Protein AF-A0AAP2AAP0-F1 (afdb_monomer)

Foldseek 3Di:
DDPPPCVVVVVVDPPVNVVVVVLQLLLLLLVVLLCLQLVHDSVPAADDPVSSVVVVVVVVVVCVVVVVVLVVVVPPDDVPPVVLVVQLVVQLLVLQQQLCVVVDPRDSCPCCPPVLSVLSSVLSNLVSVLSVLVVVVVPDDPVPDDPVSVVVSVVSSSVNSSSNSNSVSSHPDFWWAFPVGWIFSDDHVQWTWTWHDDPLDIDIDIDGPPPPTDTDGDDPVSVVVVCCSRNVVSD

Mean predicted aligned error: 10.79 Å

Radius of gyration: 20.56 Å; Cα contact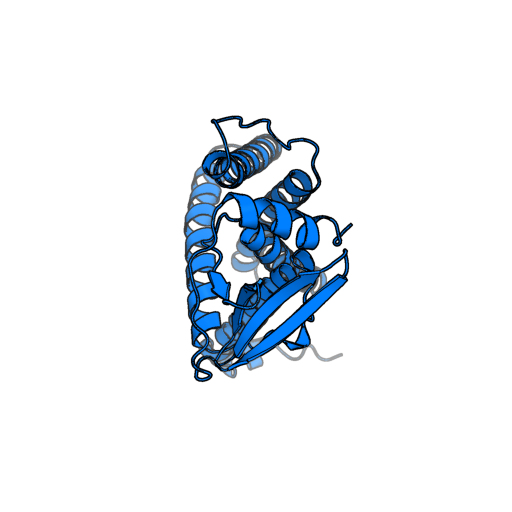s (8 Å, |Δi|>4): 227; chains: 1; bounding box: 57×44×56 Å

Sequence (235 aa):
MQMLSLDKIKNKIPLASALAVFLYLFTYFFHFGYAYYLGFPTEFIQVDLNLMLTTSGYVLLVCLFLGRFIDTLMITNPKKYIQIGIMILMFTLILNVYLFSIKAAFDPLRGVFDNTWFIIFSFSSLLVYSTLKLKTFITRDIANTGIADVVFLAFTITVTAGLSGAVFSMTPMKTFITTDGYILLGSYGDGLVLGKCEKNLSTFKRVSKNNGETLVVADPLIIKEINRCFSDKTL

pLDDT: mean 74.29, std 11.96, range [33.84, 91.56]

Nearest PDB structures (foldseek):
  2q13-assembly1_A-2  TM=2.733E-01  e=4.265E+00  Homo sapiens
  8irj-assembly1_A  TM=2.259E-01  e=6.221E+00  Homo sapiens

Secondary structure (DSSP, 8-state):
-----HHHHHTTS-HHHHHHHHHH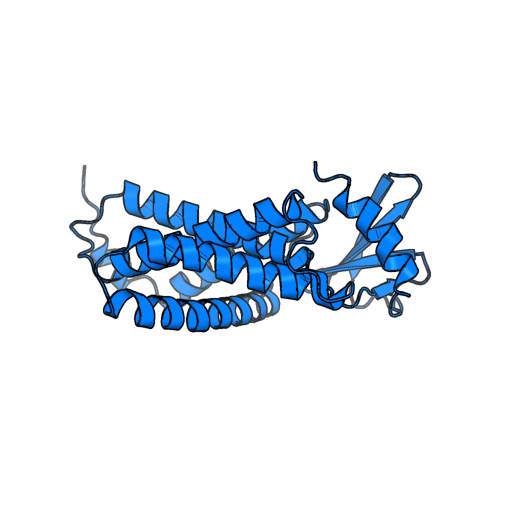HHHHHHHHHHHHHHT--GGG----HHHHHHHHHHHHHHHHHHHHHHHHHHTT-S-HHHHHHHHHHHHHHHHHHHHHHTTSSS-TTTTTTSHHHHHHHHHHHHHHHHHHHHHHHHHS-GGG--HHHHHHHHHHHHHHHHHHHHHHHTS----EE-TTS-EEEEEETTEEEEEEEETTEEEEEEEETTS----EEPPHHHHHHHHHHHHTT--

Organism: Lelliottia amnigena (NCBI:txid61646)

Structure (mmCIF, N/CA/C/O backbone):
data_AF-A0AAP2AAP0-F1
#
_entry.id   AF-A0AAP2AAP0-F1
#
loop_
_atom_site.group_PDB
_atom_site.id
_atom_site.type_symbol
_atom_site.label_atom_id
_atom_site.label_alt_id
_atom_site.label_comp_id
_atom_site.label_asym_id
_atom_site.label_entity_id
_atom_site.label_seq_id
_atom_site.pdbx_PDB_ins_code
_atom_site.Cartn_x
_atom_site.Cartn_y
_atom_site.Cartn_z
_atom_site.occupancy
_atom_site.B_iso_or_equiv
_atom_site.auth_seq_id
_atom_site.auth_comp_id
_atom_site.auth_asym_id
_atom_site.auth_atom_id
_atom_site.pdbx_PDB_model_num
ATOM 1 N N . MET A 1 1 ? -37.412 -10.581 11.817 1.00 43.06 1 MET A N 1
ATOM 2 C CA . MET A 1 1 ? -36.162 -10.661 11.032 1.00 43.06 1 MET A CA 1
ATOM 3 C C . MET A 1 1 ? -35.102 -11.239 11.954 1.00 43.06 1 MET A C 1
ATOM 5 O O . MET A 1 1 ? -34.697 -10.569 12.893 1.00 43.06 1 MET A O 1
ATOM 9 N N . GLN A 1 2 ? -34.821 -12.536 11.826 1.00 34.91 2 GLN A N 1
ATOM 10 C CA . GLN A 1 2 ? -33.974 -13.266 12.769 1.00 34.91 2 GLN A CA 1
ATOM 11 C C . GLN A 1 2 ? -32.543 -12.722 12.709 1.00 34.91 2 GLN A C 1
ATOM 13 O O . GLN A 1 2 ? -31.888 -12.822 11.674 1.00 34.91 2 GLN A O 1
ATOM 18 N N . MET A 1 3 ? -32.065 -12.167 13.828 1.00 38.59 3 MET A N 1
ATOM 19 C CA . MET A 1 3 ? -30.637 -12.046 14.112 1.00 38.59 3 MET A CA 1
ATOM 20 C C . MET A 1 3 ? -30.061 -13.463 14.116 1.00 38.59 3 MET A C 1
ATOM 22 O O . MET A 1 3 ? -30.102 -14.172 15.120 1.00 38.59 3 MET A O 1
ATOM 26 N N . LEU A 1 4 ? -29.592 -13.912 12.953 1.00 43.16 4 LEU A N 1
ATOM 27 C CA . LEU A 1 4 ? -28.740 -15.082 12.825 1.00 43.16 4 LEU A CA 1
ATOM 28 C C . LEU A 1 4 ? -27.500 -14.800 13.677 1.00 43.16 4 LEU A C 1
ATOM 30 O O . LEU A 1 4 ? -26.661 -13.976 13.325 1.00 43.16 4 LEU A O 1
ATOM 34 N N . SER A 1 5 ? -27.460 -15.428 14.850 1.00 44.44 5 SER A N 1
ATOM 35 C CA . SER A 1 5 ? -26.439 -15.249 15.877 1.00 44.44 5 SER A CA 1
ATOM 36 C C . SER A 1 5 ? -25.039 -15.397 15.274 1.00 44.44 5 SER A C 1
ATOM 38 O O . SER A 1 5 ? -24.627 -16.519 14.950 1.00 44.44 5 SER A O 1
ATOM 40 N N . LEU A 1 6 ? -24.301 -14.288 15.158 1.00 52.97 6 LEU A N 1
ATOM 41 C CA . LEU A 1 6 ? -22.879 -14.266 14.785 1.00 52.97 6 LEU A CA 1
ATOM 42 C C . LEU A 1 6 ? -22.044 -15.246 15.637 1.00 52.97 6 LEU A C 1
ATOM 44 O O . LEU A 1 6 ? -21.039 -15.778 15.167 1.00 52.97 6 LEU A O 1
ATOM 48 N N . ASP A 1 7 ? -22.504 -15.563 16.849 1.00 53.72 7 ASP A N 1
ATOM 49 C CA . ASP A 1 7 ? -21.880 -16.528 17.760 1.00 53.72 7 ASP A CA 1
ATOM 50 C C . ASP A 1 7 ? -21.780 -17.950 17.187 1.00 53.72 7 ASP A C 1
ATOM 52 O O . ASP A 1 7 ? -20.802 -18.654 17.436 1.00 53.72 7 ASP A O 1
ATOM 56 N N . LYS A 1 8 ? -22.732 -18.375 16.341 1.00 46.44 8 LYS A N 1
ATOM 57 C CA . LYS A 1 8 ? -22.656 -19.683 15.659 1.00 46.44 8 LYS A CA 1
ATOM 58 C C . LYS A 1 8 ? -21.632 -19.706 14.523 1.00 46.44 8 LYS A C 1
ATOM 60 O O . LYS A 1 8 ? -21.167 -20.784 14.161 1.00 46.44 8 LYS A O 1
ATOM 65 N N . ILE A 1 9 ? -21.287 -18.546 13.962 1.00 53.84 9 ILE A N 1
ATOM 66 C CA . ILE A 1 9 ? -20.284 -18.411 12.896 1.00 53.84 9 ILE A CA 1
ATOM 67 C C . ILE A 1 9 ? -18.875 -18.411 13.505 1.00 53.84 9 ILE A C 1
ATOM 69 O O . ILE A 1 9 ? -17.980 -19.071 12.977 1.00 53.84 9 ILE A O 1
ATOM 73 N N . LYS A 1 10 ? -18.703 -17.763 14.666 1.00 50.91 10 LYS A N 1
ATOM 74 C CA . LYS A 1 10 ? -17.427 -17.661 15.392 1.00 50.91 10 LYS A CA 1
ATOM 75 C C . LYS A 1 10 ? -16.814 -19.023 15.758 1.00 50.91 10 LYS A C 1
ATOM 77 O O . LYS A 1 10 ? -15.598 -19.156 15.749 1.00 50.91 10 LYS A O 1
ATOM 82 N N . ASN A 1 11 ? -17.648 -20.038 16.006 1.00 56.75 11 ASN A N 1
ATOM 83 C CA . ASN A 1 11 ? -17.207 -21.405 16.323 1.00 56.75 11 ASN A CA 1
ATOM 84 C C . ASN A 1 11 ? -17.053 -22.332 15.100 1.00 56.75 11 ASN A C 1
ATOM 86 O O . ASN A 1 11 ? -16.601 -23.462 15.261 1.00 56.75 11 ASN A O 1
ATOM 90 N N . LYS A 1 12 ? -17.450 -21.902 13.893 1.00 59.78 12 LYS A N 1
ATOM 91 C CA . LYS A 1 12 ? -17.442 -22.752 12.684 1.00 59.78 12 LYS A CA 1
ATOM 92 C C . LYS A 1 12 ? -16.386 -22.372 11.654 1.00 59.78 12 LYS A C 1
ATOM 94 O O . LYS A 1 12 ? -16.002 -23.225 10.860 1.00 59.78 12 LYS A O 1
ATOM 99 N N . ILE A 1 13 ? -15.930 -21.122 11.644 1.00 68.62 13 ILE A N 1
ATOM 100 C CA . ILE A 1 13 ? -14.891 -20.678 10.715 1.00 68.62 13 ILE A CA 1
ATOM 101 C C . ILE A 1 13 ? -13.546 -20.731 11.442 1.00 68.62 13 ILE A C 1
ATOM 103 O O . ILE A 1 13 ? -13.384 -20.041 12.450 1.00 68.62 13 ILE A O 1
ATOM 107 N N . PRO A 1 14 ? -12.570 -21.517 10.951 1.00 81.25 14 PRO A N 1
ATOM 108 C CA . PRO A 1 14 ? -11.223 -21.490 11.497 1.00 81.25 14 PRO A CA 1
ATOM 109 C C . PRO A 1 14 ? -10.681 -20.062 11.430 1.00 81.25 14 PRO A C 1
ATOM 111 O O . PRO A 1 14 ? -10.734 -19.428 10.374 1.00 81.25 14 PRO A O 1
ATOM 114 N N . LEU A 1 15 ? -10.116 -19.563 12.532 1.00 74.19 15 LEU A N 1
ATOM 115 C CA . LEU A 1 15 ? -9.481 -18.238 12.579 1.00 74.19 15 LEU A CA 1
ATOM 116 C C . LEU A 1 15 ? -8.469 -18.058 11.435 1.00 74.19 15 LEU A C 1
ATOM 118 O O . LEU A 1 15 ? -8.390 -16.992 10.831 1.00 74.19 15 LEU A O 1
ATOM 122 N N . ALA A 1 16 ? -7.757 -19.135 11.095 1.00 79.44 16 ALA A N 1
ATOM 123 C CA . ALA A 1 16 ? -6.826 -19.183 9.976 1.00 79.44 16 ALA A CA 1
ATOM 124 C C . ALA A 1 16 ? -7.491 -18.869 8.623 1.00 79.44 16 ALA A C 1
ATOM 126 O O . ALA A 1 16 ? -6.923 -18.131 7.826 1.00 79.44 16 ALA A O 1
ATOM 127 N N . SER A 1 17 ? -8.702 -19.372 8.369 1.00 83.75 17 SER A N 1
ATOM 128 C CA . SER A 1 17 ? -9.436 -19.113 7.125 1.00 83.75 17 SER A CA 1
ATOM 129 C C . SER A 1 17 ? -9.907 -17.663 7.041 1.00 83.75 17 SER A C 1
ATOM 131 O O . SER A 1 17 ? -9.768 -17.034 5.996 1.00 83.75 17 SER A O 1
ATOM 133 N N . ALA A 1 18 ? -10.413 -17.106 8.146 1.00 79.06 18 ALA A N 1
ATOM 134 C CA . ALA A 1 18 ? -10.810 -15.700 8.200 1.00 79.06 18 ALA A CA 1
ATOM 135 C C . ALA A 1 18 ? -9.609 -14.764 7.977 1.00 79.06 18 ALA A C 1
ATOM 137 O O . ALA A 1 18 ? -9.699 -13.805 7.210 1.00 79.06 18 ALA A O 1
ATOM 138 N N . LEU A 1 19 ? -8.465 -15.083 8.593 1.00 82.75 19 LEU A N 1
ATOM 139 C CA . LEU A 1 19 ? -7.219 -14.348 8.399 1.00 82.75 19 LEU A CA 1
ATOM 140 C C . LEU A 1 19 ? -6.715 -14.457 6.954 1.00 82.75 19 LEU A C 1
ATOM 142 O O . LEU A 1 19 ? -6.316 -13.452 6.378 1.00 82.75 19 LEU A O 1
ATOM 146 N N . ALA A 1 20 ? -6.770 -15.644 6.348 1.00 85.81 20 ALA A N 1
ATOM 147 C CA . ALA A 1 20 ? -6.346 -15.845 4.965 1.00 85.81 20 ALA A CA 1
ATOM 148 C C . ALA A 1 20 ? -7.181 -15.014 3.978 1.00 85.81 20 ALA A C 1
ATOM 150 O O . ALA A 1 20 ? -6.616 -14.365 3.103 1.00 85.81 20 ALA A O 1
ATOM 151 N N . VAL A 1 21 ? -8.508 -14.970 4.149 1.00 87.50 21 VAL A N 1
ATOM 152 C CA . VAL A 1 21 ? -9.390 -14.128 3.321 1.00 87.50 21 VAL A CA 1
ATOM 153 C C . VAL A 1 21 ? -9.058 -12.647 3.499 1.00 87.50 21 VAL A C 1
ATOM 155 O O . VAL A 1 21 ? -8.975 -11.911 2.518 1.00 87.50 21 VAL A O 1
ATOM 158 N N . PHE A 1 22 ? -8.830 -12.209 4.739 1.00 85.44 22 PHE A N 1
ATOM 159 C CA . PHE A 1 22 ? -8.438 -10.832 5.024 1.00 85.44 22 PHE A CA 1
ATOM 160 C C . PHE A 1 22 ? -7.110 -10.461 4.350 1.00 85.44 22 PHE A C 1
ATOM 162 O O . PHE A 1 22 ? -7.032 -9.433 3.679 1.00 85.44 22 PHE A O 1
ATOM 169 N N . LEU A 1 23 ? -6.088 -11.309 4.488 1.00 87.62 23 LEU A N 1
ATOM 170 C CA . LEU A 1 23 ? -4.782 -11.099 3.866 1.00 87.62 23 LEU A CA 1
ATOM 171 C C . LEU A 1 23 ? -4.885 -11.086 2.343 1.00 87.62 23 LEU A C 1
ATOM 173 O O . LEU A 1 23 ? -4.334 -10.190 1.715 1.00 87.62 23 LEU A O 1
ATOM 177 N N . TYR A 1 24 ? -5.645 -12.010 1.757 1.00 90.12 24 TYR A N 1
ATOM 178 C CA . TYR A 1 24 ? -5.872 -12.052 0.317 1.00 90.12 24 TYR A CA 1
ATOM 179 C C . TYR A 1 24 ? -6.488 -10.747 -0.202 1.00 90.12 24 TYR A C 1
ATOM 181 O O . TYR A 1 24 ? -5.963 -10.145 -1.138 1.00 90.12 24 TYR A O 1
ATOM 189 N N . LEU A 1 25 ? -7.573 -10.280 0.429 1.00 89.50 25 LEU A N 1
ATOM 190 C CA . LEU A 1 25 ? -8.228 -9.028 0.045 1.00 89.50 25 LEU A CA 1
ATOM 191 C C . LEU A 1 25 ? -7.281 -7.840 0.204 1.00 89.50 25 LEU A C 1
ATOM 193 O O . LEU A 1 25 ? -7.194 -7.002 -0.691 1.00 89.50 25 LEU A O 1
ATOM 197 N N . PHE A 1 26 ? -6.540 -7.782 1.310 1.00 88.00 26 PHE A N 1
ATOM 198 C CA . PHE A 1 26 ? -5.573 -6.719 1.547 1.00 88.00 26 PHE A CA 1
ATOM 199 C C . PHE A 1 26 ? -4.490 -6.689 0.459 1.00 88.00 26 PHE A C 1
ATOM 201 O O . PHE A 1 26 ? -4.249 -5.639 -0.135 1.00 88.00 26 PHE A O 1
ATOM 208 N N . THR A 1 27 ? -3.870 -7.833 0.157 1.00 90.50 27 THR A N 1
ATOM 209 C CA . THR A 1 27 ? -2.849 -7.965 -0.892 1.00 90.50 27 THR A CA 1
ATOM 210 C C . THR A 1 27 ? -3.405 -7.591 -2.263 1.00 90.50 27 THR A C 1
ATOM 212 O O . THR A 1 27 ? -2.739 -6.896 -3.030 1.00 90.50 27 THR A O 1
ATOM 215 N N . TYR A 1 28 ? -4.639 -7.995 -2.570 1.00 91.25 28 TYR A N 1
ATOM 216 C CA . TYR A 1 28 ? -5.297 -7.616 -3.815 1.00 91.25 28 TYR A CA 1
ATOM 217 C C . TYR A 1 28 ? -5.477 -6.098 -3.921 1.00 91.25 28 TYR A C 1
ATOM 219 O O . TYR A 1 28 ? -5.038 -5.508 -4.905 1.00 91.25 28 TYR A O 1
ATOM 227 N N . PHE A 1 29 ? -6.050 -5.441 -2.905 1.00 91.56 29 PHE A N 1
ATOM 228 C CA . PHE A 1 29 ? -6.240 -3.986 -2.923 1.00 91.56 29 PHE A CA 1
ATOM 229 C C . PHE A 1 29 ? -4.915 -3.219 -2.932 1.00 91.56 29 PHE A C 1
ATOM 231 O O . PHE A 1 29 ? -4.808 -2.204 -3.616 1.00 91.56 29 PHE A O 1
ATOM 238 N N . PHE A 1 30 ? -3.887 -3.726 -2.249 1.00 90.31 30 PHE A N 1
ATOM 239 C CA . PHE A 1 30 ? -2.528 -3.197 -2.333 1.00 90.31 30 PHE A CA 1
ATOM 240 C C . PHE A 1 30 ? -2.023 -3.188 -3.780 1.00 90.31 30 PHE A C 1
ATOM 242 O O . PHE A 1 30 ? -1.640 -2.145 -4.307 1.00 90.31 30 PHE A O 1
ATOM 249 N N . HIS A 1 31 ? -2.074 -4.330 -4.466 1.00 89.06 31 HIS A N 1
ATOM 250 C CA . HIS A 1 31 ? -1.618 -4.400 -5.852 1.00 89.06 31 HIS A CA 1
ATOM 251 C C . HIS A 1 31 ? -2.546 -3.690 -6.831 1.00 89.06 31 HIS A C 1
ATOM 253 O O . HIS A 1 31 ? -2.071 -3.206 -7.853 1.00 89.06 31 HIS A O 1
ATOM 259 N N . PHE A 1 32 ? -3.831 -3.564 -6.509 1.00 89.94 32 PHE A N 1
ATOM 260 C CA . PHE A 1 32 ? -4.767 -2.742 -7.263 1.00 89.94 32 PHE A CA 1
ATOM 261 C C . PHE A 1 32 ? -4.344 -1.271 -7.235 1.00 89.94 32 PHE A C 1
ATOM 263 O O . PHE A 1 32 ? -4.256 -0.645 -8.285 1.00 89.94 32 PHE A O 1
ATOM 270 N N . GLY A 1 33 ? -4.012 -0.728 -6.060 1.00 85.81 33 GLY A N 1
ATOM 271 C CA . GLY A 1 33 ? -3.507 0.641 -5.944 1.00 85.81 33 GLY A CA 1
ATOM 272 C C . GLY A 1 33 ? -2.154 0.845 -6.630 1.00 85.81 33 GLY A C 1
ATOM 273 O O . GLY A 1 33 ? -1.938 1.863 -7.281 1.00 85.81 33 GLY A O 1
ATOM 274 N N . TYR A 1 34 ? -1.275 -0.157 -6.552 1.00 85.69 34 TYR A N 1
ATOM 275 C CA . TYR A 1 34 ? 0.005 -0.173 -7.265 1.00 85.69 34 TYR A CA 1
ATOM 276 C C . TYR A 1 34 ? -0.180 -0.148 -8.794 1.00 85.69 34 TYR A C 1
ATOM 278 O O . TYR A 1 34 ? 0.455 0.641 -9.492 1.00 85.69 34 TYR A O 1
ATOM 286 N N . ALA A 1 35 ? -1.088 -0.980 -9.313 1.00 86.38 35 ALA A N 1
ATOM 287 C CA . ALA A 1 35 ? -1.422 -1.043 -10.732 1.00 86.38 35 ALA A CA 1
ATOM 288 C C . ALA A 1 35 ? -2.100 0.231 -11.224 1.00 86.38 35 ALA A C 1
ATOM 290 O O . ALA A 1 35 ? -1.733 0.742 -12.278 1.00 86.38 35 ALA A O 1
ATOM 291 N N . TYR A 1 36 ? -3.033 0.768 -10.433 1.00 86.25 36 TYR A N 1
ATOM 292 C CA . TYR A 1 36 ? -3.704 2.026 -10.727 1.00 86.25 36 TYR A CA 1
ATOM 293 C C . TYR A 1 36 ? -2.694 3.160 -10.871 1.00 86.25 36 TYR A C 1
ATOM 295 O O . TYR A 1 36 ? -2.749 3.879 -11.856 1.00 86.25 36 TYR A O 1
ATOM 303 N N . TYR A 1 37 ? -1.733 3.275 -9.948 1.00 81.06 37 TYR A N 1
ATOM 304 C CA . TYR A 1 37 ? -0.717 4.327 -9.992 1.00 81.06 37 TYR A CA 1
ATOM 305 C C . TYR A 1 37 ? 0.229 4.205 -11.198 1.00 81.06 37 TYR A C 1
ATOM 307 O O . TYR A 1 37 ? 0.600 5.214 -11.794 1.00 81.06 37 TYR A O 1
ATOM 315 N N . LEU A 1 38 ? 0.601 2.977 -11.577 1.00 77.69 38 LEU A N 1
ATOM 316 C CA . LEU A 1 38 ? 1.486 2.703 -12.719 1.00 77.69 38 LEU A CA 1
ATOM 317 C C . LEU A 1 38 ? 0.749 2.569 -14.065 1.00 77.69 38 LEU A C 1
ATOM 319 O O . LEU A 1 38 ? 1.391 2.429 -15.107 1.00 77.69 38 LEU A O 1
ATOM 323 N N . GLY A 1 39 ? -0.584 2.595 -14.054 1.00 77.06 39 GLY A N 1
ATOM 324 C CA . GLY A 1 39 ? -1.436 2.575 -15.241 1.00 77.06 39 GLY A CA 1
ATOM 325 C C . GLY A 1 39 ? -1.502 1.241 -15.993 1.00 77.06 39 GLY A C 1
ATOM 326 O O . GLY A 1 39 ? -1.928 1.237 -17.148 1.00 77.06 39 GLY A O 1
ATOM 327 N N . PHE A 1 40 ? -1.079 0.119 -15.394 1.00 80.19 40 PHE A N 1
ATOM 328 C CA . PHE A 1 40 ? -1.165 -1.191 -16.052 1.00 80.19 40 PHE A CA 1
ATOM 329 C C . PHE A 1 40 ? -2.485 -1.923 -15.730 1.00 80.19 40 PHE A C 1
ATOM 331 O O . PHE A 1 40 ? -3.053 -1.723 -14.655 1.00 80.19 40 PHE A O 1
ATOM 338 N N . PRO A 1 41 ? -2.985 -2.790 -16.637 1.00 83.56 41 PRO A N 1
ATOM 339 C CA . PRO A 1 41 ? -4.240 -3.516 -16.445 1.00 83.56 41 PRO A CA 1
ATOM 340 C C . PRO A 1 41 ? -4.255 -4.371 -15.174 1.00 83.56 41 PRO A C 1
ATOM 342 O O . PRO A 1 41 ? -3.341 -5.159 -14.921 1.00 83.56 41 PRO A O 1
ATOM 345 N N . THR A 1 42 ? -5.341 -4.280 -14.407 1.00 85.38 42 THR A N 1
ATOM 346 C CA . THR A 1 42 ? -5.531 -5.043 -13.161 1.00 85.38 42 THR A CA 1
ATOM 347 C C . THR A 1 42 ? -5.645 -6.550 -13.394 1.00 85.38 42 THR A C 1
ATOM 349 O O . THR A 1 42 ? -5.362 -7.329 -12.490 1.00 85.38 42 THR A O 1
ATOM 352 N N . GLU A 1 43 ? -5.968 -6.972 -14.619 1.00 85.81 43 GLU A N 1
ATOM 353 C CA . GLU A 1 43 ? -6.001 -8.376 -15.056 1.00 85.81 43 GLU A CA 1
ATOM 354 C C . GLU A 1 43 ? -4.643 -9.084 -14.916 1.00 85.81 43 GLU A C 1
ATOM 356 O O . GLU A 1 43 ? -4.575 -10.311 -14.841 1.00 85.81 43 GLU A O 1
ATOM 361 N N . PHE A 1 44 ? -3.544 -8.328 -14.853 1.00 82.94 44 PHE A N 1
ATOM 362 C CA . PHE A 1 44 ? -2.211 -8.889 -14.644 1.00 82.94 44 PHE A CA 1
ATOM 363 C C . PHE A 1 44 ? -1.889 -9.192 -13.177 1.00 82.94 44 PHE A C 1
ATOM 365 O O . PHE A 1 44 ? -0.884 -9.855 -12.906 1.00 82.94 44 PHE A O 1
ATOM 372 N N . ILE A 1 45 ? -2.725 -8.746 -12.235 1.00 84.31 45 ILE A N 1
ATOM 373 C CA . ILE A 1 45 ? -2.535 -9.003 -10.809 1.00 84.31 45 ILE A CA 1
ATOM 374 C C . ILE A 1 45 ? -2.918 -10.453 -10.520 1.00 84.31 45 ILE A C 1
ATOM 376 O O . ILE A 1 45 ? -4.090 -10.821 -10.506 1.00 84.31 45 ILE A O 1
ATOM 380 N N . GLN A 1 46 ? -1.915 -11.276 -10.226 1.00 85.94 46 GLN A N 1
ATOM 381 C CA . GLN A 1 46 ? -2.118 -12.619 -9.700 1.00 85.94 46 GLN A CA 1
ATOM 382 C C . GLN A 1 46 ? -1.580 -12.684 -8.275 1.00 85.94 46 GLN A C 1
ATOM 384 O O . GLN A 1 46 ? -0.382 -12.523 -8.044 1.00 85.94 46 GLN A O 1
ATOM 389 N N . VAL A 1 47 ? -2.484 -12.914 -7.323 1.00 85.75 47 VAL A N 1
ATOM 390 C CA . VAL A 1 47 ? -2.139 -13.074 -5.910 1.00 85.75 47 VAL A CA 1
ATOM 391 C C . VAL A 1 47 ? -1.803 -14.540 -5.660 1.00 85.75 47 VAL A C 1
ATOM 393 O O . VAL A 1 47 ? -2.686 -15.396 -5.683 1.00 85.75 47 VAL A O 1
ATOM 396 N N . ASP A 1 48 ? -0.523 -14.826 -5.444 1.00 86.88 48 ASP A N 1
ATOM 397 C CA . ASP A 1 48 ? -0.040 -16.121 -4.974 1.00 86.88 48 ASP A CA 1
ATOM 398 C C . ASP A 1 48 ? 0.258 -16.077 -3.462 1.00 86.88 48 ASP A C 1
ATOM 400 O O . ASP A 1 48 ? 0.222 -15.025 -2.812 1.00 86.88 48 ASP A O 1
ATOM 404 N N . LEU A 1 49 ? 0.540 -17.244 -2.874 1.00 83.62 49 LEU A N 1
ATOM 405 C CA . LEU A 1 49 ? 0.816 -17.353 -1.440 1.00 83.62 49 LEU A CA 1
ATOM 406 C C . LEU A 1 49 ? 2.068 -16.553 -1.041 1.00 83.62 49 LEU A C 1
ATOM 408 O O . LEU A 1 49 ? 2.088 -15.927 0.017 1.00 83.62 49 LEU A O 1
ATOM 412 N N . ASN A 1 50 ? 3.093 -16.546 -1.896 1.00 85.19 50 ASN A N 1
ATOM 413 C CA . ASN A 1 50 ? 4.350 -15.843 -1.647 1.00 85.19 50 ASN A CA 1
ATOM 414 C C . ASN A 1 50 ? 4.154 -14.326 -1.614 1.00 85.19 50 ASN A C 1
ATOM 416 O O . ASN A 1 50 ? 4.670 -13.659 -0.714 1.00 85.19 50 ASN A O 1
ATOM 420 N N . LEU A 1 51 ? 3.385 -13.772 -2.549 1.00 85.00 51 LEU A N 1
ATOM 421 C CA . LEU A 1 51 ? 3.036 -12.357 -2.585 1.00 85.00 51 LEU A CA 1
ATOM 422 C C . LEU A 1 51 ? 2.165 -11.983 -1.390 1.00 85.00 51 LEU A C 1
ATOM 424 O O . LEU A 1 51 ? 2.412 -10.951 -0.768 1.00 85.00 51 LEU A O 1
ATOM 428 N N . MET A 1 52 ? 1.212 -12.841 -1.014 1.00 86.44 52 MET A N 1
ATOM 429 C CA . MET A 1 52 ? 0.389 -12.648 0.182 1.00 86.44 52 MET A CA 1
ATOM 430 C C . MET A 1 52 ? 1.248 -12.606 1.455 1.00 86.44 52 MET A C 1
ATOM 432 O O . MET A 1 52 ? 1.126 -11.678 2.249 1.00 86.44 52 MET A O 1
ATOM 436 N N . LEU A 1 53 ? 2.180 -13.550 1.621 1.00 84.00 53 LEU A N 1
ATOM 437 C CA . LEU A 1 53 ? 3.126 -13.585 2.742 1.00 84.00 53 LEU A CA 1
ATOM 438 C C . LEU A 1 53 ? 4.027 -12.346 2.760 1.00 84.00 53 LEU A C 1
ATOM 440 O O . LEU A 1 53 ? 4.150 -11.691 3.792 1.00 84.00 53 LEU A O 1
ATOM 444 N N . THR A 1 54 ? 4.597 -11.979 1.615 1.00 82.50 54 THR A N 1
ATOM 445 C CA . THR A 1 54 ? 5.524 -10.845 1.499 1.00 82.50 54 THR A CA 1
ATOM 446 C C . THR A 1 54 ? 4.827 -9.519 1.812 1.00 82.50 54 THR A C 1
ATOM 448 O O . THR A 1 54 ? 5.300 -8.748 2.647 1.00 82.50 54 THR A O 1
ATOM 451 N N . THR A 1 55 ? 3.662 -9.270 1.206 1.00 82.81 55 THR A N 1
ATOM 452 C CA . THR A 1 55 ? 2.858 -8.070 1.493 1.00 82.81 55 THR A CA 1
ATOM 453 C C . THR A 1 55 ? 2.373 -8.051 2.938 1.00 82.81 55 THR A C 1
ATOM 455 O O . THR A 1 55 ? 2.499 -7.022 3.598 1.00 82.81 55 THR A O 1
ATOM 458 N N . SER A 1 56 ? 1.916 -9.185 3.481 1.00 80.12 56 SER A N 1
ATOM 459 C CA . SER A 1 56 ? 1.516 -9.278 4.889 1.00 80.12 56 SER A CA 1
ATOM 460 C C . SER A 1 56 ? 2.669 -8.986 5.852 1.00 80.12 56 SER A C 1
ATOM 462 O O . SER A 1 56 ? 2.455 -8.317 6.859 1.00 80.12 56 SER A O 1
ATOM 464 N N . GLY A 1 57 ? 3.897 -9.400 5.525 1.00 79.50 57 GLY A N 1
ATOM 465 C CA . GLY A 1 57 ? 5.091 -9.107 6.315 1.00 79.50 57 GLY A CA 1
ATOM 466 C C . GLY A 1 57 ? 5.382 -7.609 6.385 1.00 79.50 57 GLY A C 1
ATOM 467 O O . GLY A 1 57 ? 5.586 -7.073 7.476 1.00 79.50 57 GLY A O 1
ATOM 468 N N . TYR A 1 58 ? 5.324 -6.910 5.246 1.00 74.94 58 TYR A N 1
ATOM 469 C CA . TYR A 1 58 ? 5.484 -5.452 5.211 1.00 74.94 58 TYR A CA 1
ATOM 470 C C . TYR A 1 58 ? 4.389 -4.732 6.002 1.00 74.94 58 TYR A C 1
ATOM 472 O O . TYR A 1 58 ? 4.679 -3.824 6.780 1.00 74.94 58 TYR A O 1
ATOM 480 N N . VAL A 1 59 ? 3.139 -5.167 5.849 1.00 72.06 59 VAL A N 1
ATOM 481 C CA . VAL A 1 59 ? 1.987 -4.592 6.555 1.00 72.06 59 VAL A CA 1
ATOM 482 C C . VAL A 1 59 ? 2.110 -4.795 8.055 1.00 72.06 59 VAL A C 1
ATOM 484 O O . VAL A 1 59 ? 1.920 -3.852 8.815 1.00 72.06 59 VAL A O 1
ATOM 487 N N . LEU A 1 60 ? 2.475 -5.998 8.492 1.00 72.94 60 LEU A N 1
ATOM 488 C CA . LEU A 1 60 ? 2.628 -6.324 9.903 1.00 72.94 60 LEU A CA 1
ATOM 489 C C . LEU A 1 60 ? 3.733 -5.477 10.537 1.00 72.94 60 LEU A C 1
ATOM 491 O O . LEU A 1 60 ? 3.546 -4.944 11.628 1.00 72.94 60 LEU A O 1
ATOM 495 N N . LEU A 1 61 ? 4.842 -5.269 9.825 1.00 74.19 61 LEU A N 1
ATOM 496 C CA . LEU A 1 61 ? 5.929 -4.402 10.270 1.00 74.19 61 LEU A CA 1
ATOM 497 C C . LEU A 1 61 ? 5.446 -2.949 10.424 1.00 74.19 61 LEU A C 1
ATOM 499 O O . LEU A 1 61 ? 5.606 -2.360 11.493 1.00 74.19 61 LEU A O 1
ATOM 503 N N . VAL A 1 62 ? 4.763 -2.400 9.416 1.00 69.69 62 VAL A N 1
ATOM 504 C CA . VAL A 1 62 ? 4.171 -1.050 9.466 1.00 69.69 62 VAL A CA 1
ATOM 505 C C . VAL A 1 62 ? 3.160 -0.921 10.614 1.00 69.69 62 VAL A C 1
ATOM 507 O O . VAL A 1 62 ? 3.231 0.030 11.395 1.00 69.69 62 VAL A O 1
ATOM 510 N N . CYS A 1 63 ? 2.267 -1.899 10.783 1.00 69.06 63 CYS A N 1
ATOM 511 C CA . CY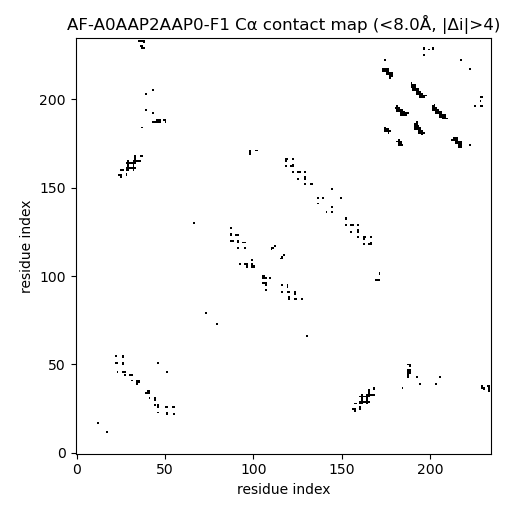S A 1 63 ? 1.279 -1.938 11.860 1.00 69.06 63 CYS A CA 1
ATOM 512 C C . CYS A 1 63 ? 1.915 -2.033 13.252 1.00 69.06 63 CYS A C 1
ATOM 514 O O . CYS A 1 63 ? 1.405 -1.407 14.177 1.00 69.06 63 CYS A O 1
ATOM 516 N N . LEU A 1 64 ? 3.014 -2.774 13.428 1.00 71.56 64 LEU A N 1
ATOM 517 C CA . LEU A 1 64 ? 3.710 -2.874 14.714 1.00 71.56 64 LEU A CA 1
ATOM 518 C C . LEU A 1 64 ? 4.383 -1.554 15.102 1.00 71.56 64 LEU A C 1
ATOM 520 O O . LEU A 1 64 ? 4.226 -1.105 16.240 1.00 71.56 64 LEU A O 1
ATOM 524 N N . PHE A 1 65 ? 5.093 -0.919 14.164 1.00 71.69 65 PHE A N 1
ATOM 525 C CA . PHE A 1 65 ? 5.738 0.373 14.409 1.00 71.69 65 PHE A CA 1
ATOM 526 C C . PHE A 1 65 ? 4.707 1.459 14.717 1.00 71.69 65 PHE A C 1
ATOM 528 O O . PHE A 1 65 ? 4.820 2.149 15.729 1.00 71.69 65 PHE A O 1
ATOM 535 N N . LEU A 1 66 ? 3.661 1.573 13.896 1.00 68.62 66 LEU A N 1
ATOM 536 C CA . LEU A 1 66 ? 2.608 2.567 14.097 1.00 68.62 66 LEU A CA 1
ATOM 537 C C . LEU A 1 66 ? 1.742 2.269 15.314 1.00 68.62 66 LEU A C 1
ATOM 539 O O . LEU A 1 66 ? 1.412 3.189 16.052 1.00 68.62 66 LEU A O 1
ATOM 543 N N . GLY A 1 67 ? 1.398 1.005 15.554 1.00 68.38 67 GLY A N 1
ATOM 544 C CA . GLY A 1 67 ? 0.596 0.594 16.703 1.00 68.38 67 GLY A CA 1
ATOM 545 C C . GLY A 1 67 ? 1.275 0.965 18.016 1.00 68.38 67 GLY A C 1
ATOM 546 O O . GLY A 1 67 ? 0.658 1.599 18.868 1.00 68.38 67 GLY A O 1
ATOM 547 N N . ARG A 1 68 ? 2.579 0.681 18.141 1.00 70.38 68 ARG A N 1
ATOM 548 C CA . ARG A 1 68 ? 3.371 1.096 19.308 1.00 70.38 68 ARG A CA 1
ATOM 549 C C . ARG A 1 68 ? 3.479 2.609 19.430 1.00 70.38 68 ARG A C 1
ATOM 551 O O . ARG A 1 68 ? 3.314 3.135 20.524 1.00 70.38 68 ARG A O 1
ATOM 558 N N . PHE A 1 69 ? 3.709 3.302 18.320 1.00 66.69 69 PHE A N 1
ATOM 559 C CA . PHE A 1 69 ? 3.838 4.755 18.316 1.00 66.69 69 PHE A CA 1
ATOM 560 C C . PHE A 1 69 ? 2.529 5.454 18.728 1.00 66.69 69 PHE A C 1
ATOM 562 O O . PHE A 1 69 ? 2.545 6.377 19.541 1.00 66.69 69 PHE A O 1
ATOM 569 N N . ILE A 1 70 ? 1.382 4.964 18.246 1.00 67.50 70 ILE A N 1
ATOM 570 C CA . ILE A 1 70 ? 0.044 5.449 18.612 1.00 67.50 70 ILE A CA 1
ATOM 571 C C . ILE A 1 70 ? -0.280 5.116 20.075 1.00 67.50 70 ILE A C 1
ATOM 573 O O . ILE A 1 70 ? -0.807 5.970 20.789 1.00 67.50 70 ILE A O 1
ATOM 577 N N . ASP A 1 71 ? 0.050 3.912 20.551 1.00 67.62 71 ASP A N 1
ATOM 578 C CA . ASP A 1 71 ? -0.207 3.499 21.935 1.00 67.62 71 ASP A CA 1
ATOM 579 C C . ASP A 1 71 ? 0.579 4.330 22.954 1.00 67.62 71 ASP A C 1
ATOM 581 O O . ASP A 1 71 ? -0.003 4.795 23.936 1.00 67.62 71 ASP A O 1
ATOM 585 N N . THR A 1 72 ? 1.869 4.579 22.712 1.00 65.44 72 THR A N 1
ATOM 586 C CA . THR A 1 72 ? 2.712 5.396 23.601 1.00 65.44 72 THR A CA 1
ATOM 587 C C . THR A 1 72 ? 2.190 6.830 23.741 1.00 65.44 72 THR A C 1
ATOM 589 O O . THR A 1 72 ? 2.265 7.410 24.824 1.00 65.44 72 THR A O 1
ATOM 592 N N . LEU A 1 73 ? 1.615 7.392 22.676 1.00 58.41 73 LEU A N 1
ATOM 593 C CA . LEU A 1 73 ? 1.143 8.779 22.639 1.00 58.41 73 LEU A CA 1
ATOM 594 C C . LEU A 1 73 ? -0.296 8.941 23.156 1.00 58.41 73 LEU A C 1
ATOM 596 O O . LEU A 1 73 ? -0.623 9.952 23.776 1.00 58.41 73 LEU A O 1
ATOM 600 N N . MET A 1 74 ? -1.155 7.934 22.971 1.00 61.56 74 MET A N 1
ATOM 601 C CA . MET A 1 74 ? -2.539 7.945 23.474 1.00 61.56 74 MET A CA 1
ATOM 602 C C . MET A 1 74 ? -2.628 7.873 25.006 1.00 61.56 74 MET A C 1
ATOM 604 O O . MET A 1 74 ? -3.635 8.293 25.577 1.00 61.56 74 MET A O 1
ATOM 608 N N . ILE A 1 75 ? -1.593 7.358 25.674 1.00 60.78 75 ILE A N 1
ATOM 609 C CA . ILE A 1 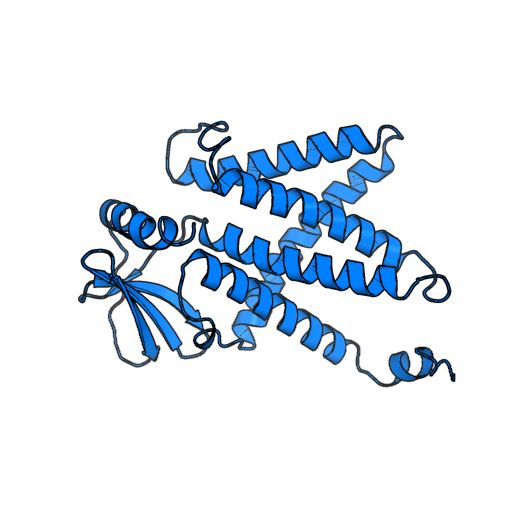75 ? -1.540 7.238 27.138 1.00 60.78 75 ILE A CA 1
ATOM 610 C C . ILE A 1 75 ? -1.282 8.598 27.815 1.00 60.78 75 ILE A C 1
ATOM 612 O O . ILE A 1 75 ? -1.617 8.764 28.985 1.00 60.78 75 ILE A O 1
ATOM 616 N N . THR A 1 76 ? -0.728 9.596 27.113 1.00 55.25 76 THR A N 1
ATOM 617 C CA . THR A 1 76 ? -0.046 10.702 27.801 1.00 55.25 76 THR A CA 1
ATOM 618 C C . THR A 1 76 ? -0.836 11.999 28.020 1.00 55.25 76 THR A C 1
ATOM 620 O O . THR A 1 76 ? -0.446 12.700 28.943 1.00 55.25 76 THR A O 1
ATOM 623 N N . ASN A 1 77 ? -1.891 12.386 27.270 1.00 55.16 77 ASN A N 1
ATOM 624 C CA . ASN A 1 77 ? -2.611 13.659 27.554 1.00 55.16 77 ASN A CA 1
ATOM 625 C C . ASN A 1 77 ? -3.963 13.896 26.811 1.00 55.16 77 ASN A C 1
ATOM 627 O O . ASN A 1 77 ? -4.215 13.319 25.755 1.00 55.16 77 ASN A O 1
ATOM 631 N N . PRO A 1 78 ? -4.839 14.808 27.304 1.00 51.94 78 PRO A N 1
ATOM 632 C CA . PRO A 1 78 ? -6.165 15.098 26.736 1.00 51.94 78 PRO A CA 1
ATOM 633 C C . PRO A 1 78 ? -6.208 16.107 25.563 1.00 51.94 78 PRO A C 1
ATOM 635 O O . PRO A 1 78 ? -7.284 16.316 25.003 1.00 51.94 78 PRO A O 1
ATOM 638 N N . LYS A 1 79 ? -5.085 16.688 25.100 1.00 53.84 79 LYS A N 1
ATOM 639 C CA . LYS A 1 79 ? -5.029 17.534 23.873 1.00 53.84 79 LYS A CA 1
ATOM 640 C C . LYS A 1 79 ? -4.987 16.693 22.579 1.00 53.84 79 LYS A C 1
ATOM 642 O O . LYS A 1 79 ? -4.157 16.904 21.694 1.00 53.84 79 LYS A O 1
ATOM 647 N N . LYS A 1 80 ? -5.914 15.735 22.485 1.00 67.44 80 LYS A N 1
ATOM 648 C CA . LYS A 1 80 ? -5.877 14.570 21.584 1.00 67.44 80 LYS A CA 1
ATOM 649 C C . LYS A 1 80 ? -5.839 14.925 20.091 1.00 67.44 80 LYS A C 1
ATOM 651 O O . LYS A 1 80 ? -5.092 14.305 19.348 1.00 67.44 80 LYS A O 1
ATOM 656 N N . TYR A 1 81 ? -6.575 15.941 19.640 1.00 69.75 81 TYR A N 1
ATOM 657 C CA . TYR A 1 81 ? -6.682 16.240 18.201 1.00 69.75 81 TYR A CA 1
ATOM 658 C C . TYR A 1 81 ? -5.462 16.961 17.617 1.00 69.75 81 TYR A C 1
ATOM 660 O O . TYR A 1 81 ? -5.036 16.640 16.511 1.00 69.75 81 TYR A O 1
ATOM 668 N N . ILE A 1 82 ? -4.862 17.894 18.365 1.00 72.31 82 ILE A N 1
ATOM 669 C CA . ILE A 1 82 ? -3.669 18.628 17.908 1.00 72.31 82 ILE A CA 1
ATOM 670 C C . ILE A 1 82 ? -2.473 17.675 17.815 1.00 72.31 82 ILE A C 1
ATOM 672 O O . ILE A 1 82 ? -1.733 17.710 16.837 1.00 72.31 82 ILE A O 1
ATOM 676 N N . GLN A 1 83 ? -2.316 16.779 18.794 1.00 73.44 83 GLN A N 1
ATOM 677 C CA . GLN A 1 83 ? -1.251 15.773 18.785 1.00 73.44 83 GLN A CA 1
ATOM 678 C C . GLN A 1 83 ? -1.395 14.797 17.611 1.00 73.44 83 GLN A C 1
ATOM 680 O O . GLN A 1 83 ? -0.411 14.540 16.923 1.00 73.44 83 GLN A O 1
ATOM 685 N N . ILE A 1 84 ? -2.615 14.325 17.320 1.00 75.50 84 ILE A N 1
ATOM 686 C CA . ILE A 1 84 ? -2.888 13.485 16.141 1.00 75.50 84 ILE A CA 1
ATOM 687 C C . ILE A 1 84 ? -2.557 14.237 14.842 1.00 75.50 84 ILE A C 1
ATOM 689 O O . ILE A 1 84 ? -1.919 13.672 13.959 1.00 75.50 84 ILE A O 1
ATOM 693 N N . GLY A 1 85 ? -2.934 15.515 14.730 1.00 79.19 85 GLY A N 1
ATOM 694 C CA . GLY A 1 85 ? -2.608 16.339 13.561 1.00 79.19 85 GLY A CA 1
ATOM 695 C C . GLY A 1 85 ? -1.100 16.500 13.350 1.00 79.19 85 GLY A C 1
ATOM 696 O O . GLY A 1 85 ? -0.604 16.279 12.246 1.00 79.19 85 GLY A O 1
ATOM 697 N N . ILE A 1 86 ? -0.355 16.804 14.419 1.00 80.56 86 ILE A N 1
ATOM 698 C CA . ILE A 1 86 ? 1.114 16.891 14.383 1.00 80.56 86 ILE A CA 1
ATOM 699 C C . ILE A 1 86 ? 1.727 15.540 13.996 1.00 80.56 86 ILE A C 1
ATOM 701 O O . ILE A 1 86 ? 2.667 15.509 13.208 1.00 80.56 86 ILE A O 1
ATOM 705 N N . MET A 1 87 ? 1.187 14.421 14.487 1.00 75.19 87 MET A N 1
ATOM 706 C CA . MET A 1 87 ? 1.663 13.084 14.118 1.00 75.19 87 MET A CA 1
ATOM 707 C C . MET A 1 87 ? 1.462 12.776 12.640 1.00 75.19 87 MET A C 1
ATOM 709 O O . MET A 1 87 ? 2.393 12.297 11.998 1.00 75.19 87 MET A O 1
ATOM 713 N N . ILE A 1 88 ? 0.268 13.038 12.100 1.00 82.31 88 ILE A N 1
ATOM 714 C CA . ILE A 1 88 ? -0.014 12.822 10.676 1.00 82.31 88 ILE A CA 1
ATOM 715 C C . ILE A 1 88 ? 0.972 13.642 9.845 1.00 82.31 88 ILE A C 1
ATOM 717 O O . ILE A 1 88 ? 1.561 13.118 8.901 1.00 82.31 88 ILE A O 1
ATOM 721 N N . LEU A 1 89 ? 1.212 14.895 10.237 1.00 83.56 89 LEU A N 1
ATOM 722 C CA . LEU A 1 89 ? 2.148 15.779 9.553 1.00 83.56 89 LEU A CA 1
ATOM 723 C C . LEU A 1 89 ? 3.598 15.280 9.654 1.00 83.56 89 LEU A C 1
ATOM 725 O O . LEU A 1 89 ? 4.286 15.224 8.639 1.00 83.56 89 LEU A O 1
ATOM 729 N N . MET A 1 90 ? 4.050 14.847 10.834 1.00 81.56 90 MET A N 1
ATOM 730 C CA . MET A 1 90 ? 5.388 14.275 11.020 1.00 81.56 90 MET A CA 1
ATOM 731 C C . MET A 1 90 ? 5.585 12.981 10.230 1.00 81.56 90 MET A C 1
ATOM 733 O O . MET A 1 90 ? 6.611 12.822 9.577 1.00 81.56 90 MET A O 1
ATOM 737 N N . PHE A 1 91 ? 4.615 12.068 10.259 1.00 79.94 91 PHE A N 1
ATOM 738 C CA . PHE A 1 91 ? 4.693 10.806 9.525 1.00 79.94 91 PHE A CA 1
ATOM 739 C C . PHE A 1 91 ? 4.690 11.042 8.010 1.00 79.94 91 PHE A C 1
ATOM 741 O O . PHE A 1 91 ? 5.516 10.471 7.300 1.00 79.94 91 PHE A O 1
ATOM 748 N N . THR A 1 92 ? 3.848 11.965 7.533 1.00 82.94 92 THR A N 1
ATOM 749 C CA . THR A 1 92 ? 3.846 12.415 6.132 1.00 82.94 92 THR A CA 1
ATOM 750 C C . THR A 1 92 ? 5.208 12.987 5.749 1.00 82.94 92 THR A C 1
ATOM 752 O O . THR A 1 92 ? 5.740 12.634 4.703 1.00 82.94 92 THR A O 1
ATOM 755 N N . LEU A 1 93 ? 5.809 13.826 6.600 1.00 81.75 93 LEU A N 1
ATOM 756 C CA . LEU A 1 93 ? 7.110 14.442 6.338 1.00 81.75 93 LEU A CA 1
ATOM 757 C C . LEU A 1 93 ? 8.240 13.404 6.329 1.00 81.75 93 LEU A C 1
ATOM 759 O O . LEU A 1 93 ? 9.076 13.443 5.435 1.00 81.75 93 LEU A O 1
ATOM 763 N N . ILE A 1 94 ? 8.239 12.438 7.253 1.00 82.06 94 ILE A N 1
ATOM 764 C CA . ILE A 1 94 ? 9.211 11.332 7.274 1.00 82.06 94 ILE A CA 1
ATOM 765 C C . ILE A 1 94 ? 9.099 10.488 6.001 1.00 82.06 94 ILE A C 1
ATOM 767 O O . ILE A 1 94 ? 10.118 10.196 5.376 1.00 82.06 94 ILE A O 1
ATOM 771 N N . LEU A 1 95 ? 7.881 10.123 5.588 1.00 78.50 95 LEU A N 1
ATOM 772 C CA . LEU A 1 95 ? 7.659 9.390 4.340 1.00 78.50 95 LEU A CA 1
ATOM 773 C C . LEU A 1 95 ? 8.082 10.211 3.119 1.00 78.50 95 LEU A C 1
ATOM 775 O O . LEU A 1 95 ? 8.735 9.674 2.229 1.00 78.50 95 LEU A O 1
ATOM 779 N N . ASN A 1 96 ? 7.775 11.509 3.096 1.00 78.88 96 ASN A N 1
ATOM 780 C CA . ASN A 1 96 ? 8.183 12.409 2.021 1.00 78.88 96 ASN A CA 1
ATOM 781 C C . ASN A 1 96 ? 9.715 12.475 1.922 1.00 78.88 96 ASN A C 1
ATOM 783 O O . ASN A 1 96 ? 10.290 12.258 0.858 1.00 78.88 96 ASN A O 1
ATOM 787 N N . VAL A 1 97 ? 10.396 12.665 3.054 1.00 78.12 97 VAL A N 1
ATOM 788 C CA . VAL A 1 97 ? 11.859 12.644 3.132 1.00 78.12 97 VAL A CA 1
ATOM 789 C C . VAL A 1 97 ? 12.399 11.298 2.661 1.00 78.12 97 VAL A C 1
ATOM 791 O O . VAL A 1 97 ? 13.312 11.292 1.849 1.00 78.12 97 VAL A O 1
ATOM 794 N N . TYR A 1 98 ? 11.843 10.167 3.091 1.00 77.44 98 TYR A N 1
ATOM 795 C CA . TYR A 1 98 ? 12.289 8.843 2.645 1.00 77.44 98 TYR A CA 1
ATOM 796 C C . TYR A 1 98 ? 12.157 8.658 1.123 1.00 77.44 98 TYR A C 1
ATOM 798 O O . TYR A 1 98 ? 13.090 8.192 0.470 1.00 77.44 98 TYR A O 1
ATOM 806 N N . LEU A 1 99 ? 11.027 9.071 0.544 1.00 73.94 99 LEU A N 1
ATOM 807 C CA . LEU A 1 99 ? 10.749 8.929 -0.887 1.00 73.94 99 LEU A CA 1
ATOM 808 C C . LEU A 1 99 ? 11.604 9.862 -1.762 1.00 73.94 99 LEU A C 1
ATOM 810 O O . LEU A 1 99 ? 12.034 9.458 -2.846 1.00 73.94 99 LEU A O 1
ATOM 814 N N . PHE A 1 100 ? 11.881 11.088 -1.301 1.00 70.00 100 PHE A N 1
ATOM 815 C CA . PHE A 1 100 ? 12.613 12.101 -2.071 1.00 70.00 100 PHE A CA 1
ATOM 816 C C . PHE A 1 100 ? 14.116 12.176 -1.759 1.00 70.00 100 PHE A C 1
ATOM 818 O O . PHE A 1 100 ? 14.890 12.490 -2.663 1.00 70.00 100 PHE A O 1
ATOM 825 N N . SER A 1 101 ? 14.563 11.829 -0.547 1.00 60.25 101 SER A N 1
ATOM 826 C CA . SER A 1 101 ? 15.987 11.903 -0.148 1.00 60.25 101 SER A CA 1
ATOM 827 C C . SER A 1 101 ? 16.861 10.862 -0.836 1.00 60.25 101 SER A C 1
ATOM 829 O O . SER A 1 101 ? 18.071 11.026 -0.924 1.00 60.25 101 SER A O 1
ATOM 831 N N . ILE A 1 102 ? 16.264 9.791 -1.359 1.00 57.56 102 ILE A N 1
ATOM 832 C CA . ILE A 1 102 ? 16.980 8.822 -2.198 1.00 57.56 102 ILE A CA 1
ATOM 833 C C . ILE A 1 102 ? 17.150 9.362 -3.633 1.00 57.56 102 ILE A C 1
ATOM 835 O O . ILE A 1 102 ? 18.035 8.922 -4.361 1.00 57.56 102 ILE A O 1
ATOM 839 N N . LYS A 1 103 ? 16.327 10.337 -4.053 1.00 54.38 103 LYS A N 1
ATOM 840 C CA . LYS A 1 103 ? 16.321 10.897 -5.415 1.00 54.38 103 LYS A CA 1
ATOM 841 C C . LYS A 1 103 ? 17.068 12.235 -5.536 1.00 54.38 103 LYS A C 1
ATOM 843 O O . LYS A 1 103 ? 17.401 12.618 -6.656 1.00 54.38 103 LYS A O 1
ATOM 848 N N . ALA A 1 104 ? 17.329 12.953 -4.439 1.00 53.12 104 ALA A N 1
ATOM 849 C CA . ALA A 1 104 ? 18.076 14.217 -4.432 1.00 53.12 104 ALA A CA 1
ATOM 850 C C . ALA A 1 104 ? 18.520 14.643 -3.015 1.00 53.12 104 ALA A C 1
ATOM 852 O O . ALA A 1 104 ? 18.138 14.020 -2.029 1.00 53.12 104 ALA A O 1
ATOM 853 N N . ALA A 1 105 ? 19.302 15.731 -2.931 1.00 55.88 105 ALA A N 1
ATOM 854 C CA . ALA A 1 105 ? 19.710 16.385 -1.683 1.00 55.88 105 ALA A CA 1
ATOM 855 C C . ALA A 1 105 ? 18.532 16.594 -0.712 1.00 55.88 105 ALA A C 1
ATOM 857 O O . ALA A 1 105 ? 17.410 16.848 -1.151 1.00 55.88 105 ALA A O 1
ATOM 858 N N . PHE A 1 106 ? 18.816 16.484 0.591 1.00 56.59 106 PHE A N 1
ATOM 859 C CA . PHE A 1 106 ? 17.848 16.560 1.689 1.00 56.59 106 PHE A CA 1
ATOM 860 C C . PHE A 1 106 ? 17.029 17.859 1.623 1.00 56.59 106 PHE A C 1
ATOM 862 O O . PHE A 1 106 ? 17.474 18.911 2.076 1.00 56.59 106 PHE A O 1
ATOM 869 N N . ASP A 1 107 ? 15.834 17.771 1.045 1.00 63.84 107 ASP A N 1
ATOM 870 C CA . ASP A 1 107 ? 14.875 18.867 0.950 1.00 63.84 107 ASP A CA 1
ATOM 871 C C . ASP A 1 107 ? 13.489 18.353 1.380 1.00 63.84 107 ASP A C 1
ATOM 873 O O . ASP A 1 107 ? 12.760 17.765 0.574 1.00 63.84 107 ASP A O 1
ATOM 877 N N . PRO A 1 108 ? 13.125 18.516 2.665 1.00 61.66 108 PRO A N 1
ATOM 878 C CA . PRO A 1 108 ? 11.883 17.980 3.221 1.00 61.66 108 PRO A CA 1
ATOM 879 C C . PRO A 1 108 ? 10.627 18.670 2.672 1.00 61.66 108 PRO A C 1
ATOM 881 O O . PRO A 1 108 ? 9.528 18.127 2.811 1.00 61.66 108 PRO A O 1
ATOM 884 N N . LEU A 1 109 ? 10.777 19.852 2.062 1.00 65.62 109 LEU A N 1
ATOM 885 C CA . LEU A 1 109 ? 9.676 20.634 1.499 1.00 65.62 109 LEU A CA 1
ATOM 886 C C . LEU A 1 109 ? 9.497 20.414 -0.006 1.00 65.62 109 LEU A C 1
ATOM 888 O O . LEU A 1 109 ? 8.546 20.919 -0.610 1.00 65.62 109 LEU A O 1
ATOM 892 N N . ARG A 1 110 ? 10.373 19.619 -0.622 1.00 64.00 110 ARG A N 1
ATOM 893 C CA . ARG A 1 110 ? 10.256 19.270 -2.030 1.00 64.00 110 ARG A CA 1
ATOM 894 C C . ARG A 1 110 ? 8.972 18.476 -2.275 1.00 64.00 110 ARG A C 1
ATOM 896 O O . ARG A 1 110 ? 8.716 17.464 -1.625 1.00 64.00 110 ARG A O 1
ATOM 903 N N . GLY A 1 111 ? 8.159 18.955 -3.217 1.00 62.66 111 GLY A N 1
ATOM 904 C CA . GLY A 1 111 ? 6.902 18.306 -3.598 1.00 62.66 111 GLY A CA 1
ATOM 905 C C . GLY A 1 111 ? 5.722 18.548 -2.649 1.00 62.66 111 GLY A C 1
ATOM 906 O O . GLY A 1 111 ? 4.690 17.923 -2.843 1.00 62.66 111 GLY A O 1
ATOM 907 N N . VAL A 1 112 ? 5.813 19.466 -1.672 1.00 61.50 112 VAL A N 1
ATOM 908 C CA . VAL A 1 112 ? 4.734 19.756 -0.689 1.00 61.50 112 VAL A CA 1
ATOM 909 C C . VAL A 1 112 ? 3.424 20.291 -1.309 1.00 61.50 112 VAL A C 1
ATOM 911 O O . VAL A 1 112 ? 2.404 20.363 -0.635 1.00 61.50 112 VAL A O 1
ATOM 914 N N . PHE A 1 113 ? 3.398 20.570 -2.611 1.00 65.25 113 PHE A N 1
ATOM 915 C CA . PHE A 1 113 ? 2.186 20.937 -3.362 1.00 65.25 113 PHE A CA 1
ATOM 916 C C . PHE A 1 113 ? 1.933 20.040 -4.579 1.00 65.25 113 PHE A C 1
ATOM 918 O O . PHE A 1 113 ? 1.160 20.394 -5.463 1.00 65.25 113 PHE A O 1
ATOM 925 N N . ASP A 1 114 ? 2.607 18.895 -4.638 1.00 73.69 114 ASP A N 1
ATOM 926 C CA . ASP A 1 114 ? 2.434 17.911 -5.697 1.00 73.69 114 ASP A CA 1
ATOM 927 C C . ASP A 1 114 ? 1.395 16.851 -5.290 1.00 73.69 114 ASP A C 1
ATOM 929 O O . ASP A 1 114 ? 1.169 16.593 -4.102 1.00 73.69 114 ASP A O 1
ATOM 933 N N . ASN A 1 115 ? 0.789 16.186 -6.274 1.00 74.81 115 ASN A N 1
ATOM 934 C CA . ASN A 1 115 ? -0.197 15.123 -6.048 1.00 74.81 115 ASN A CA 1
ATOM 935 C C . ASN A 1 115 ? 0.379 13.978 -5.204 1.00 74.81 115 ASN A C 1
ATOM 937 O O . ASN A 1 115 ? -0.323 13.365 -4.399 1.00 74.81 115 ASN A O 1
ATOM 941 N N . THR A 1 116 ? 1.688 13.755 -5.317 1.00 76.44 116 THR A N 1
ATOM 942 C CA . THR A 1 116 ? 2.462 12.833 -4.485 1.00 76.44 116 THR A CA 1
ATOM 943 C C . THR A 1 116 ? 2.279 13.115 -2.988 1.00 76.44 116 THR A C 1
ATOM 945 O O . THR A 1 116 ? 1.994 12.202 -2.212 1.00 76.44 116 THR A O 1
ATOM 948 N N . TRP A 1 117 ? 2.378 14.381 -2.564 1.00 80.50 117 TRP A N 1
ATOM 949 C CA . TRP A 1 117 ? 2.229 14.756 -1.155 1.00 80.50 117 TRP A CA 1
ATOM 950 C C . TRP A 1 117 ? 0.796 14.558 -0.668 1.00 80.50 117 TRP A C 1
ATOM 952 O O . TRP A 1 117 ? 0.586 14.045 0.432 1.00 80.50 117 TRP A O 1
ATOM 962 N N . PHE A 1 118 ? -0.192 14.868 -1.513 1.00 83.81 118 PHE A N 1
ATOM 963 C CA . PHE A 1 118 ? -1.599 14.613 -1.210 1.00 83.81 118 PHE A CA 1
ATOM 964 C C . PHE A 1 118 ? -1.880 13.118 -0.987 1.00 83.81 118 PHE A C 1
ATOM 966 O O . PHE A 1 118 ? -2.578 12.761 -0.034 1.00 83.81 118 PHE A O 1
ATOM 973 N N . ILE A 1 119 ? -1.299 12.234 -1.805 1.00 83.25 119 ILE A N 1
ATOM 974 C CA . ILE A 1 119 ? -1.431 10.777 -1.654 1.00 83.25 119 ILE A CA 1
ATOM 975 C C . ILE A 1 119 ? -0.779 10.301 -0.347 1.00 83.25 119 ILE A C 1
ATOM 977 O O . ILE A 1 119 ? -1.406 9.556 0.408 1.00 83.25 119 ILE A O 1
ATOM 981 N N . ILE A 1 120 ? 0.438 10.762 -0.032 1.00 83.81 120 ILE A N 1
ATOM 982 C CA . ILE A 1 120 ? 1.150 10.385 1.205 1.00 83.81 120 ILE A CA 1
ATOM 983 C C . ILE A 1 120 ? 0.399 10.887 2.446 1.00 83.81 120 ILE A C 1
ATOM 985 O O . ILE A 1 120 ? 0.255 10.151 3.427 1.00 83.81 120 ILE A O 1
ATOM 989 N N . PHE A 1 121 ? -0.114 12.118 2.416 1.00 86.25 121 PHE A N 1
ATOM 990 C CA . PHE A 1 121 ? -0.890 12.695 3.513 1.00 86.25 121 PHE A CA 1
ATOM 991 C C . PHE A 1 121 ? -2.226 11.961 3.711 1.00 86.25 121 PHE A C 1
ATOM 993 O O . PHE A 1 121 ? -2.602 11.614 4.837 1.00 86.25 121 PHE A O 1
ATOM 1000 N N . SER A 1 122 ? -2.923 11.652 2.614 1.00 86.75 122 SER A N 1
ATOM 1001 C CA . SER A 1 122 ? -4.168 10.873 2.632 1.00 86.75 122 SER A CA 1
ATOM 1002 C C . SER A 1 122 ? -3.938 9.467 3.186 1.00 86.75 122 SER A C 1
ATOM 1004 O O . SER A 1 122 ? -4.684 9.015 4.052 1.00 86.75 122 SER A O 1
ATOM 1006 N N . PHE A 1 123 ? -2.858 8.801 2.771 1.00 87.25 123 PHE A N 1
ATOM 1007 C CA . PHE A 1 123 ? -2.451 7.510 3.324 1.00 87.25 123 PHE A CA 1
ATOM 1008 C C . PHE A 1 123 ? -2.185 7.599 4.833 1.00 87.25 123 PHE A C 1
ATOM 1010 O O . PHE A 1 123 ? -2.738 6.822 5.609 1.00 87.25 123 PHE A O 1
ATOM 1017 N N . SER A 1 124 ? -1.391 8.581 5.259 1.00 84.56 124 SER A N 1
ATOM 1018 C CA . SER A 1 124 ? -1.002 8.781 6.659 1.00 84.56 124 SER A CA 1
ATOM 1019 C C . SER A 1 124 ? -2.209 9.023 7.569 1.00 84.56 124 SER A C 1
ATOM 1021 O O . SER A 1 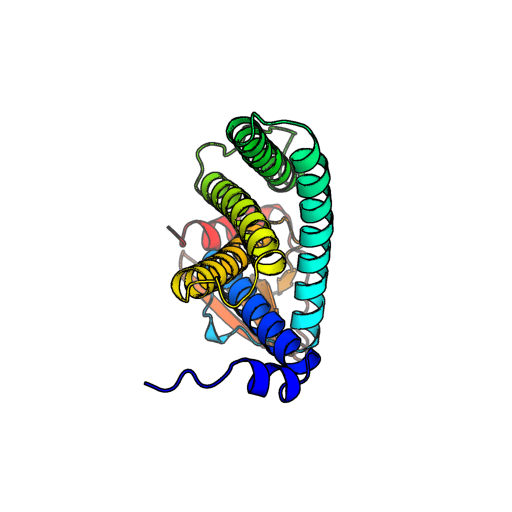124 ? -2.328 8.418 8.635 1.00 84.56 124 SER A O 1
ATOM 1023 N N . SER A 1 125 ? -3.137 9.880 7.138 1.00 85.31 125 SER A N 1
ATOM 1024 C CA . SER A 1 125 ? -4.356 10.189 7.891 1.00 85.31 125 SER A CA 1
ATOM 1025 C C . SER A 1 125 ? -5.304 8.990 7.989 1.00 85.31 125 SER A C 1
ATOM 1027 O O . SER A 1 125 ? -5.779 8.675 9.084 1.00 85.31 125 SER A O 1
ATOM 1029 N N . LEU A 1 126 ? -5.533 8.271 6.885 1.00 86.81 126 LEU A N 1
ATOM 1030 C CA . LEU A 1 126 ? -6.395 7.087 6.858 1.00 86.81 126 LEU A CA 1
ATOM 1031 C C . LEU A 1 126 ? -5.817 5.918 7.652 1.00 86.81 126 LEU A C 1
ATOM 1033 O O . LEU A 1 126 ? -6.568 5.185 8.295 1.00 86.81 126 LEU A O 1
ATOM 1037 N N . LEU A 1 127 ? -4.497 5.766 7.671 1.00 83.44 127 LEU A N 1
ATOM 1038 C CA . LEU A 1 127 ? -3.816 4.738 8.447 1.00 83.44 127 LEU A CA 1
ATOM 1039 C C . LEU A 1 127 ? -3.966 4.971 9.958 1.00 83.44 127 LEU A C 1
ATOM 1041 O O . LEU A 1 127 ? -4.318 4.051 10.704 1.00 83.44 127 LEU A O 1
ATOM 1045 N N . VAL A 1 128 ? -3.779 6.214 10.413 1.00 82.25 128 VAL A N 1
ATOM 1046 C CA . VAL A 1 128 ? -4.029 6.599 11.812 1.00 82.25 128 VAL A CA 1
ATOM 1047 C C . VAL A 1 128 ? -5.511 6.437 12.161 1.00 82.25 128 VAL A C 1
ATOM 1049 O O . VAL A 1 128 ? -5.852 5.889 13.207 1.00 82.25 128 VAL A O 1
ATOM 1052 N N . TYR A 1 129 ? -6.419 6.843 11.274 1.00 83.31 129 TYR A N 1
ATOM 1053 C CA . TYR A 1 129 ? -7.852 6.666 11.497 1.00 83.31 129 TYR A CA 1
ATOM 1054 C C . TYR A 1 129 ? -8.250 5.185 11.614 1.00 83.31 129 TYR A C 1
ATOM 1056 O O . TYR A 1 129 ? -8.941 4.798 12.560 1.00 83.31 129 TYR A O 1
ATOM 1064 N N . SER A 1 130 ? -7.776 4.346 10.690 1.00 83.25 130 SER A N 1
ATOM 1065 C CA . SER A 1 130 ? -8.089 2.914 10.640 1.00 83.25 130 SER A CA 1
ATOM 1066 C C . SER A 1 130 ? -7.586 2.181 11.881 1.00 83.25 130 SER A C 1
ATOM 1068 O O . SER A 1 130 ? -8.309 1.370 12.451 1.00 83.25 130 SER A O 1
ATOM 1070 N N . THR A 1 131 ? -6.382 2.502 12.361 1.00 78.69 131 THR A N 1
ATOM 1071 C CA . THR A 1 131 ? -5.813 1.906 13.583 1.00 78.69 131 THR A CA 1
ATOM 1072 C C . THR A 1 131 ? -6.578 2.318 14.843 1.00 78.69 131 THR A C 1
ATOM 1074 O O . THR A 1 131 ? -6.890 1.464 15.676 1.00 78.69 131 THR A O 1
ATOM 1077 N N . LEU A 1 132 ? -6.971 3.592 14.971 1.00 78.81 132 LEU A N 1
ATOM 1078 C CA . LEU A 1 132 ? -7.800 4.069 16.085 1.00 78.81 132 LEU A CA 1
ATOM 1079 C C . LEU A 1 132 ? -9.188 3.415 16.095 1.00 78.81 132 LEU A C 1
ATOM 1081 O O . LEU A 1 132 ? -9.681 3.000 17.152 1.00 78.81 132 LEU A O 1
ATOM 1085 N N . LYS A 1 133 ? -9.821 3.295 14.923 1.00 81.44 133 LYS A N 1
ATOM 1086 C CA . LYS A 1 133 ? -11.117 2.626 14.776 1.00 81.44 133 LYS A CA 1
ATOM 1087 C C . LYS A 1 133 ? -11.024 1.130 15.040 1.00 81.44 133 LYS A C 1
ATOM 1089 O O . LYS A 1 133 ? -11.866 0.616 15.769 1.00 81.44 133 LYS A O 1
ATOM 1094 N N . LEU A 1 134 ? -9.985 0.459 14.545 1.00 80.38 134 LEU A N 1
ATOM 1095 C CA . LEU A 1 134 ? -9.744 -0.959 14.803 1.00 80.38 134 LEU A CA 1
ATOM 1096 C C . LEU A 1 134 ? -9.524 -1.228 16.296 1.00 80.38 134 LEU A C 1
ATOM 1098 O O . LEU A 1 134 ? -10.134 -2.139 16.847 1.00 80.38 134 LEU A O 1
ATOM 1102 N N . LYS A 1 135 ? -8.725 -0.399 16.978 1.00 76.88 135 LYS A N 1
ATOM 1103 C CA . LYS A 1 135 ? -8.534 -0.493 18.432 1.00 76.88 135 LYS A CA 1
ATOM 1104 C C . LYS A 1 135 ? -9.861 -0.343 19.170 1.00 76.88 135 LYS A C 1
ATOM 1106 O O . LYS A 1 135 ? -10.197 -1.179 20.001 1.00 76.88 135 LYS A O 1
ATOM 1111 N N . THR A 1 136 ? -10.637 0.684 18.819 1.00 76.31 136 THR A N 1
ATOM 1112 C CA . THR A 1 136 ? -11.954 0.932 19.423 1.00 76.31 136 THR A CA 1
ATOM 1113 C C . THR A 1 136 ? -12.906 -0.242 19.189 1.00 76.31 136 THR A C 1
ATOM 1115 O O . THR A 1 136 ? -13.626 -0.628 20.105 1.00 76.31 136 THR A O 1
ATOM 1118 N N . PHE A 1 137 ? -12.879 -0.830 17.991 1.00 78.44 137 PHE A N 1
ATOM 1119 C CA . PHE A 1 137 ? -13.677 -1.994 17.615 1.00 78.44 137 PHE A CA 1
ATOM 1120 C C . PHE A 1 137 ? -13.304 -3.240 18.426 1.00 78.44 137 PHE A C 1
ATOM 1122 O O . PHE A 1 137 ? -14.189 -3.911 18.938 1.00 78.44 137 PHE A O 1
ATOM 1129 N N . ILE A 1 138 ? -12.009 -3.517 18.612 1.00 76.88 138 ILE A N 1
ATOM 1130 C CA . ILE A 1 138 ? -11.531 -4.666 19.400 1.00 76.88 138 ILE A CA 1
ATOM 1131 C C . ILE A 1 138 ? -11.897 -4.518 20.883 1.00 76.88 138 ILE A C 1
ATOM 1133 O O . ILE A 1 138 ? -12.196 -5.506 21.546 1.00 76.88 138 ILE A O 1
ATOM 1137 N N . THR A 1 139 ? -11.872 -3.292 21.414 1.00 74.38 139 THR A N 1
ATOM 1138 C CA . THR A 1 139 ? -12.171 -3.029 22.832 1.00 74.38 139 THR A CA 1
ATOM 1139 C C . THR A 1 139 ? -13.660 -2.914 23.157 1.00 74.38 139 THR A C 1
ATOM 1141 O O . THR A 1 139 ? -14.020 -2.946 24.330 1.00 74.38 139 THR A O 1
ATOM 1144 N N . ARG A 1 140 ? -14.524 -2.713 22.155 1.00 73.56 140 ARG A N 1
ATOM 1145 C CA . ARG A 1 140 ? -15.972 -2.571 22.353 1.00 73.56 140 ARG A CA 1
ATOM 1146 C C . ARG A 1 140 ? -16.661 -3.927 22.259 1.00 73.56 140 ARG A C 1
ATOM 1148 O O . ARG A 1 140 ? -16.280 -4.771 21.456 1.00 73.56 140 ARG A O 1
ATOM 1155 N N . ASP A 1 141 ? -17.734 -4.095 23.028 1.00 70.56 141 ASP A N 1
ATOM 1156 C CA . ASP A 1 141 ? -18.601 -5.260 22.882 1.00 70.56 141 ASP A CA 1
ATOM 1157 C C . ASP A 1 141 ? -19.267 -5.278 21.501 1.00 70.56 141 ASP A C 1
ATOM 1159 O O . ASP A 1 141 ? -19.885 -4.300 21.062 1.00 70.56 141 ASP A O 1
ATOM 1163 N N . ILE A 1 142 ? -19.179 -6.429 20.832 1.00 63.97 142 ILE A N 1
ATOM 1164 C CA . ILE A 1 142 ? -19.728 -6.660 19.485 1.00 63.97 142 ILE A CA 1
ATOM 1165 C C . ILE A 1 142 ? -21.241 -6.389 19.462 1.00 63.97 142 ILE A C 1
ATOM 1167 O O . ILE A 1 142 ? -21.755 -5.873 18.474 1.00 63.97 142 ILE A O 1
ATOM 1171 N N . ALA A 1 143 ? -21.938 -6.649 20.574 1.00 62.62 143 ALA A N 1
ATOM 1172 C CA . ALA A 1 143 ? -23.372 -6.405 20.728 1.00 62.62 143 ALA A CA 1
ATOM 1173 C C . ALA A 1 143 ? -23.772 -4.922 20.594 1.00 62.62 143 ALA A C 1
ATOM 1175 O O . ALA A 1 143 ? -24.894 -4.630 20.191 1.00 62.62 143 ALA A O 1
ATOM 1176 N N . ASN A 1 144 ? -22.855 -3.992 20.882 1.00 66.25 144 ASN A N 1
ATOM 1177 C CA . ASN A 1 144 ? -23.079 -2.546 20.782 1.00 66.25 144 ASN A CA 1
ATOM 1178 C C . ASN A 1 144 ? -22.456 -1.927 19.524 1.00 66.25 144 ASN A C 1
ATOM 1180 O O . ASN A 1 144 ? -22.422 -0.702 19.390 1.00 66.25 144 ASN A O 1
ATOM 1184 N N . THR A 1 145 ? -21.938 -2.746 18.606 1.00 73.62 145 THR A N 1
ATOM 1185 C CA . THR A 1 145 ? -21.312 -2.239 17.387 1.00 73.62 145 THR A CA 1
ATOM 1186 C C . THR A 1 145 ? -22.325 -2.224 16.250 1.00 73.62 145 THR A C 1
ATOM 1188 O O . THR A 1 145 ? -22.831 -3.264 15.832 1.00 73.62 145 THR A O 1
ATOM 1191 N N . GLY A 1 146 ? -22.640 -1.030 15.745 1.00 79.81 146 GLY A N 1
ATOM 1192 C CA . GLY A 1 146 ? -23.561 -0.882 14.624 1.00 79.81 146 GLY A CA 1
ATOM 1193 C C . GLY A 1 146 ? -22.976 -1.465 13.335 1.00 79.81 146 GLY A C 1
ATOM 1194 O O . GLY A 1 146 ? -21.774 -1.379 13.090 1.00 79.81 146 GLY A O 1
ATOM 1195 N N . ILE A 1 147 ? -23.833 -1.997 12.459 1.00 81.38 147 ILE A N 1
ATOM 1196 C CA . ILE A 1 147 ? -23.428 -2.494 11.127 1.00 81.38 147 ILE A CA 1
ATOM 1197 C C . ILE A 1 147 ? -22.692 -1.400 10.336 1.00 81.38 147 ILE A C 1
ATOM 1199 O O . ILE A 1 147 ? -21.717 -1.685 9.643 1.00 81.38 147 ILE A O 1
ATOM 1203 N N . ALA A 1 148 ? -23.110 -0.140 10.489 1.00 81.31 148 ALA A N 1
ATOM 1204 C CA . ALA A 1 148 ? -22.459 1.007 9.865 1.00 81.31 148 ALA A CA 1
ATOM 1205 C C . ALA A 1 148 ? -20.980 1.149 10.270 1.00 81.31 148 ALA A C 1
ATOM 1207 O O . ALA A 1 148 ? -20.149 1.411 9.406 1.00 81.31 148 ALA A O 1
ATOM 1208 N N . ASP A 1 149 ? -20.631 0.915 11.542 1.00 79.81 149 ASP A N 1
ATOM 1209 C CA . ASP A 1 149 ? -19.239 0.978 12.007 1.00 79.81 149 ASP A CA 1
ATOM 1210 C C . ASP A 1 149 ? -18.383 -0.121 11.361 1.00 79.81 149 ASP A C 1
ATOM 1212 O O . ASP A 1 149 ? -17.240 0.130 10.980 1.00 79.81 149 ASP A O 1
ATOM 1216 N N . VAL A 1 150 ? -18.944 -1.324 11.188 1.00 82.38 150 VAL A N 1
ATOM 1217 C CA . VAL A 1 150 ? -18.264 -2.457 10.534 1.00 82.38 150 VAL A CA 1
ATOM 1218 C C . VAL A 1 150 ? -18.013 -2.163 9.057 1.00 82.38 150 VAL A C 1
ATOM 1220 O O . VAL A 1 150 ? -16.899 -2.352 8.571 1.00 82.38 150 VAL A O 1
ATOM 1223 N N . VAL A 1 151 ? -19.031 -1.669 8.348 1.00 86.50 151 VAL A N 1
ATOM 1224 C CA . VAL A 1 151 ? -18.921 -1.306 6.927 1.00 86.50 151 VAL A CA 1
ATOM 1225 C C . VAL A 1 151 ? -17.906 -0.180 6.741 1.00 86.50 151 VAL A C 1
ATOM 1227 O O . VAL A 1 151 ? -17.060 -0.259 5.853 1.00 86.50 151 VAL A O 1
ATOM 1230 N N . PHE A 1 152 ? -17.938 0.837 7.605 1.00 85.69 152 PHE A N 1
ATOM 1231 C CA . PHE A 1 152 ? -17.008 1.959 7.529 1.00 85.69 152 PHE A CA 1
ATOM 1232 C C . PHE A 1 152 ? -15.566 1.526 7.818 1.00 85.69 152 PHE A C 1
ATOM 1234 O O . PHE A 1 152 ? -14.648 1.935 7.110 1.00 85.69 152 PHE A O 1
ATOM 1241 N N . LEU A 1 153 ? -15.359 0.650 8.808 1.00 85.81 153 LEU A N 1
ATOM 1242 C CA . LEU A 1 153 ? -14.047 0.078 9.103 1.00 85.81 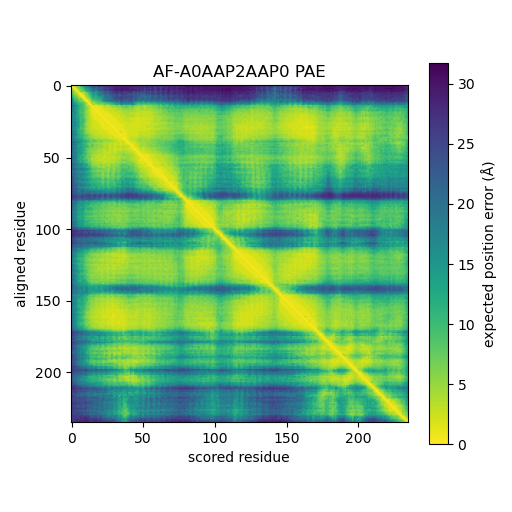153 LEU A CA 1
ATOM 1243 C C . LEU A 1 153 ? -13.517 -0.733 7.913 1.00 85.81 153 LEU A C 1
ATOM 1245 O O . LEU A 1 153 ? -12.385 -0.512 7.482 1.00 85.81 153 LEU A O 1
ATOM 1249 N N . ALA A 1 154 ? -14.338 -1.616 7.341 1.00 86.69 154 ALA A N 1
ATOM 1250 C CA . ALA A 1 154 ? -13.967 -2.405 6.168 1.00 86.69 154 ALA A CA 1
ATOM 1251 C C . ALA A 1 154 ? -13.581 -1.505 4.984 1.00 86.69 154 ALA A C 1
ATOM 1253 O O . ALA A 1 154 ? -12.514 -1.687 4.396 1.00 86.69 154 ALA A O 1
ATOM 1254 N N . PHE A 1 155 ? -14.386 -0.476 4.702 1.00 89.31 155 PHE A N 1
ATOM 1255 C CA . PHE A 1 155 ? -14.086 0.519 3.676 1.00 89.31 155 PHE A CA 1
ATOM 1256 C C . PHE A 1 155 ? -12.741 1.209 3.939 1.00 89.31 155 PHE A C 1
ATOM 1258 O O . PHE A 1 155 ? -11.866 1.203 3.073 1.00 89.31 155 PHE A O 1
ATOM 1265 N N . THR A 1 156 ? -12.511 1.716 5.154 1.00 87.62 156 THR A N 1
ATOM 1266 C CA . THR A 1 156 ? -11.252 2.404 5.489 1.00 87.62 156 THR A CA 1
ATOM 1267 C C . THR A 1 156 ? -10.022 1.510 5.353 1.00 87.62 156 THR A C 1
ATOM 1269 O O . THR A 1 156 ? -8.999 1.969 4.846 1.00 87.62 156 THR A O 1
ATOM 1272 N N . ILE A 1 157 ? -10.121 0.224 5.706 1.00 87.38 157 ILE A N 1
ATOM 1273 C CA . ILE A 1 157 ? -9.021 -0.735 5.546 1.00 87.38 157 ILE A CA 1
ATOM 1274 C C . ILE A 1 157 ? -8.730 -0.970 4.06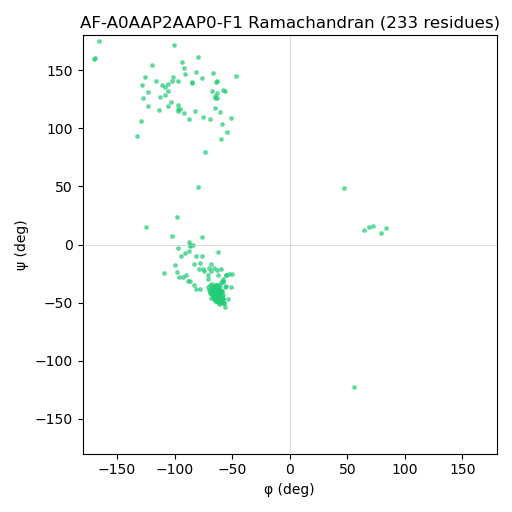0 1.00 87.38 157 ILE A C 1
ATOM 1276 O O . ILE A 1 157 ? -7.569 -0.923 3.659 1.00 87.38 157 ILE A O 1
ATOM 1280 N N . THR A 1 158 ? -9.761 -1.166 3.231 1.00 89.12 158 THR A N 1
ATOM 1281 C CA . THR A 1 158 ? -9.578 -1.387 1.784 1.00 89.12 158 THR A CA 1
ATOM 1282 C C . THR A 1 158 ? -8.977 -0.175 1.069 1.00 89.12 158 THR A C 1
ATOM 1284 O O . THR A 1 158 ? -8.043 -0.331 0.284 1.00 89.12 158 THR A O 1
ATOM 1287 N N . VAL A 1 159 ? -9.429 1.042 1.392 1.00 89.88 159 VAL A N 1
ATOM 1288 C CA . VAL A 1 159 ? -8.863 2.279 0.827 1.00 89.88 159 VAL A CA 1
ATOM 1289 C C . VAL A 1 159 ? -7.422 2.481 1.295 1.00 89.88 159 VAL A C 1
ATOM 1291 O O . VAL A 1 159 ? -6.556 2.825 0.493 1.00 89.88 159 VAL A O 1
ATOM 1294 N N . THR A 1 160 ? -7.135 2.214 2.573 1.00 87.94 160 THR A N 1
ATOM 1295 C CA . THR A 1 160 ? -5.768 2.292 3.112 1.00 87.94 160 THR A CA 1
ATOM 1296 C C . THR A 1 160 ? -4.844 1.289 2.419 1.00 87.94 160 THR A C 1
ATOM 1298 O O . THR A 1 160 ? -3.713 1.643 2.087 1.00 87.94 160 THR A O 1
ATOM 1301 N N . ALA A 1 161 ? -5.322 0.071 2.135 1.00 88.56 161 ALA A N 1
ATOM 1302 C CA . ALA A 1 161 ? -4.576 -0.922 1.366 1.00 88.56 161 ALA A CA 1
ATOM 1303 C C . ALA A 1 161 ? -4.257 -0.408 -0.050 1.00 88.56 161 ALA A C 1
ATOM 1305 O O . ALA A 1 161 ? -3.094 -0.414 -0.451 1.00 88.56 161 ALA A O 1
ATOM 1306 N N . GLY A 1 162 ? -5.242 0.142 -0.765 1.00 88.25 162 GLY A N 1
ATOM 1307 C CA . GLY A 1 162 ? -5.027 0.754 -2.082 1.00 88.25 162 GLY A CA 1
ATOM 1308 C C . GLY A 1 162 ? -3.994 1.883 -2.063 1.00 88.25 162 GLY A C 1
ATOM 1309 O O . GLY A 1 162 ? -3.024 1.863 -2.820 1.00 88.25 162 GLY A O 1
ATOM 1310 N N . LEU A 1 163 ? -4.137 2.837 -1.142 1.00 88.06 163 LEU A N 1
ATOM 1311 C CA . LEU A 1 163 ? -3.187 3.944 -1.013 1.00 88.06 163 LEU A CA 1
ATOM 1312 C C . LEU A 1 163 ? -1.784 3.470 -0.629 1.00 88.06 163 LEU A C 1
ATOM 1314 O O . LEU A 1 163 ? -0.804 4.025 -1.119 1.00 88.06 163 LEU A O 1
ATOM 1318 N N . SER A 1 164 ? -1.666 2.425 0.193 1.00 86.19 164 SER A N 1
ATOM 1319 C CA . SER A 1 164 ? -0.360 1.855 0.531 1.00 86.19 164 SER A CA 1
ATOM 1320 C C . SER A 1 164 ? 0.356 1.273 -0.691 1.00 86.19 164 SER A C 1
ATOM 1322 O O . SER A 1 164 ? 1.568 1.433 -0.810 1.00 86.19 164 SER A O 1
ATOM 1324 N N . GLY A 1 165 ? -0.388 0.696 -1.640 1.00 83.94 165 GLY A N 1
ATOM 1325 C CA . GLY A 1 165 ? 0.140 0.269 -2.935 1.00 83.94 165 GLY A CA 1
ATOM 1326 C C . GLY A 1 165 ? 0.648 1.433 -3.785 1.00 83.94 165 GLY A C 1
ATOM 1327 O O . GLY A 1 165 ? 1.751 1.363 -4.322 1.00 83.94 165 GLY A O 1
ATOM 1328 N N . ALA A 1 166 ? -0.111 2.530 -3.849 1.00 84.69 166 ALA A N 1
ATOM 1329 C CA . ALA A 1 166 ? 0.291 3.738 -4.574 1.00 84.69 166 ALA A C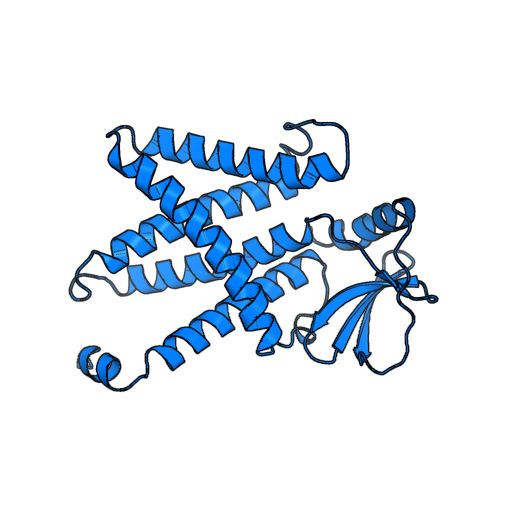A 1
ATOM 1330 C C . ALA A 1 166 ? 1.546 4.398 -3.963 1.00 84.69 166 ALA A C 1
ATOM 1332 O O . ALA A 1 166 ? 2.480 4.767 -4.676 1.00 84.69 166 ALA A O 1
ATOM 1333 N N . VAL A 1 167 ? 1.620 4.486 -2.630 1.00 83.69 167 VAL A N 1
ATOM 1334 C CA . VAL A 1 167 ? 2.819 4.974 -1.925 1.00 83.69 167 VAL A CA 1
ATOM 1335 C C . VAL A 1 167 ? 4.007 4.038 -2.164 1.00 83.69 167 VAL A C 1
ATOM 1337 O O . VAL A 1 167 ? 5.128 4.497 -2.379 1.00 83.69 167 VAL A O 1
ATOM 1340 N N . PHE A 1 168 ? 3.778 2.723 -2.197 1.00 82.81 168 PHE A N 1
ATOM 1341 C CA . PHE A 1 168 ? 4.823 1.748 -2.490 1.00 82.81 168 PHE A CA 1
ATOM 1342 C C . PHE A 1 168 ? 5.381 1.894 -3.913 1.00 82.81 168 PHE A C 1
ATOM 1344 O O . PHE A 1 168 ? 6.597 1.830 -4.084 1.00 82.81 168 PHE A O 1
ATOM 1351 N N . SER A 1 169 ? 4.555 2.180 -4.926 1.00 79.00 169 SER A N 1
ATOM 1352 C CA . SER A 1 169 ? 5.046 2.467 -6.289 1.00 79.00 169 SER A CA 1
ATOM 1353 C C . SER A 1 169 ? 5.912 3.721 -6.395 1.00 79.00 169 SER A C 1
ATOM 1355 O O . SER A 1 169 ? 6.714 3.829 -7.318 1.00 79.00 169 SER A O 1
ATOM 1357 N N . MET A 1 170 ? 5.807 4.656 -5.449 1.00 77.06 170 MET A N 1
ATOM 1358 C CA . MET A 1 170 ? 6.663 5.847 -5.418 1.00 77.06 170 MET A CA 1
ATOM 1359 C C . MET A 1 170 ? 8.064 5.550 -4.868 1.00 77.06 170 MET A C 1
ATOM 1361 O O . MET A 1 170 ? 8.980 6.365 -5.051 1.00 77.06 170 MET A O 1
ATOM 1365 N N . THR A 1 171 ? 8.241 4.404 -4.197 1.00 73.81 171 THR A N 1
ATOM 1366 C CA . THR A 1 171 ? 9.525 4.028 -3.606 1.00 73.81 171 THR A CA 1
ATOM 1367 C C . THR A 1 171 ? 10.585 3.827 -4.693 1.00 73.81 171 THR A C 1
ATOM 1369 O O . THR A 1 171 ? 10.301 3.298 -5.769 1.00 73.81 171 THR A O 1
ATOM 1372 N N . PRO A 1 172 ? 11.827 4.272 -4.455 1.00 63.00 172 PRO A N 1
ATOM 1373 C CA . PRO A 1 172 ? 12.929 4.111 -5.395 1.00 63.00 172 PRO A CA 1
ATOM 1374 C C . PRO A 1 172 ? 13.392 2.650 -5.401 1.00 63.00 172 PRO A C 1
ATOM 1376 O O . PRO A 1 172 ? 14.369 2.280 -4.752 1.00 63.00 172 PRO A O 1
ATOM 1379 N N . MET A 1 173 ? 12.664 1.797 -6.115 1.00 64.00 173 MET A N 1
ATOM 1380 C CA . MET A 1 173 ? 13.082 0.423 -6.365 1.00 64.00 173 MET A CA 1
ATOM 1381 C C . MET A 1 173 ? 14.076 0.366 -7.520 1.00 64.00 173 MET A C 1
ATOM 1383 O O . MET A 1 173 ? 14.015 1.166 -8.455 1.00 64.00 173 MET A O 1
ATOM 1387 N N . LYS A 1 174 ? 14.994 -0.605 -7.465 1.00 64.19 174 LYS A N 1
ATOM 1388 C CA . LYS A 1 174 ? 15.843 -0.936 -8.611 1.00 64.19 174 LYS A CA 1
ATOM 1389 C C . LYS A 1 174 ? 14.930 -1.375 -9.753 1.00 64.19 174 LYS A C 1
ATOM 1391 O O . LYS A 1 174 ? 14.263 -2.400 -9.640 1.00 64.19 174 LYS A O 1
ATOM 1396 N N . THR A 1 175 ? 14.883 -0.595 -10.824 1.00 68.44 175 THR A N 1
ATOM 1397 C CA . THR A 1 175 ? 14.163 -0.969 -12.037 1.00 68.44 175 THR A CA 1
ATOM 1398 C C . THR A 1 175 ? 15.063 -1.828 -12.911 1.00 68.44 175 THR A C 1
ATOM 1400 O O . THR A 1 175 ? 16.265 -1.587 -13.057 1.00 68.44 175 THR A O 1
ATOM 1403 N N . PHE A 1 176 ? 14.463 -2.860 -13.483 1.00 74.94 176 PHE A N 1
ATOM 1404 C CA . PHE A 1 176 ? 15.127 -3.766 -14.403 1.00 74.94 176 PHE A CA 1
ATOM 1405 C C . PHE A 1 176 ? 14.592 -3.511 -15.805 1.00 74.94 176 PHE A C 1
ATOM 1407 O O . PHE A 1 176 ? 13.380 -3.375 -15.968 1.00 74.94 176 PHE A O 1
ATOM 1414 N N . ILE A 1 177 ? 15.480 -3.446 -16.794 1.00 77.75 177 ILE A N 1
ATOM 1415 C CA . ILE A 1 177 ? 15.139 -3.269 -18.205 1.00 77.75 177 ILE A CA 1
ATOM 1416 C C . ILE A 1 177 ? 15.578 -4.511 -18.977 1.00 77.75 177 ILE A C 1
ATOM 1418 O O . ILE A 1 177 ? 16.634 -5.087 -18.725 1.00 77.75 177 ILE A O 1
ATOM 1422 N N . THR A 1 178 ? 14.746 -4.917 -19.920 1.00 78.25 178 THR A N 1
ATOM 1423 C CA . THR A 1 178 ? 15.073 -5.904 -20.953 1.00 78.25 178 THR A CA 1
ATOM 1424 C C . THR A 1 178 ? 15.888 -5.261 -22.077 1.00 78.25 178 THR A C 1
ATOM 1426 O O . THR A 1 178 ? 15.847 -4.046 -22.274 1.00 78.25 178 THR A O 1
ATOM 1429 N N . THR A 1 179 ? 16.582 -6.067 -22.879 1.00 73.12 179 THR A N 1
ATOM 1430 C CA . THR A 1 179 ? 17.298 -5.593 -24.081 1.00 73.12 179 THR A CA 1
ATOM 1431 C C . THR A 1 179 ? 16.396 -4.842 -25.067 1.00 73.12 179 THR A C 1
ATOM 1433 O O . THR A 1 179 ? 16.864 -3.957 -25.776 1.00 73.12 179 THR A O 1
ATOM 1436 N N . ASP A 1 180 ? 15.094 -5.137 -25.057 1.00 70.69 180 ASP A N 1
ATOM 1437 C CA . ASP A 1 180 ? 14.091 -4.553 -25.955 1.00 70.69 180 ASP A CA 1
ATOM 1438 C C . ASP A 1 180 ? 13.494 -3.230 -25.430 1.00 70.69 180 ASP A C 1
ATOM 1440 O O . ASP A 1 180 ? 12.584 -2.652 -26.042 1.00 70.69 180 ASP A O 1
ATOM 1444 N N . GLY A 1 181 ? 13.980 -2.749 -24.279 1.00 73.44 181 GLY A N 1
ATOM 1445 C CA . GLY A 1 181 ? 13.562 -1.489 -23.664 1.00 73.44 181 GLY A CA 1
ATOM 1446 C C . GLY A 1 181 ? 12.288 -1.571 -22.816 1.00 73.44 181 GLY A C 1
ATOM 1447 O O . GLY A 1 181 ? 11.719 -0.532 -22.490 1.00 73.44 181 GLY A O 1
ATOM 1448 N N . TYR A 1 182 ? 11.817 -2.769 -22.450 1.00 79.94 182 TYR A N 1
ATOM 1449 C CA . TYR A 1 182 ? 10.732 -2.916 -21.472 1.00 79.94 182 TYR A CA 1
ATOM 1450 C C . TYR A 1 182 ? 11.266 -2.892 -20.044 1.00 79.94 182 TYR A C 1
ATOM 1452 O O . TYR A 1 182 ? 12.257 -3.562 -19.758 1.00 79.94 182 TYR A O 1
ATOM 1460 N N . ILE A 1 183 ? 10.554 -2.220 -19.143 1.00 80.31 183 ILE A N 1
ATOM 1461 C CA . ILE A 1 183 ? 10.823 -2.207 -17.706 1.00 80.31 183 ILE A CA 1
ATOM 1462 C C . ILE A 1 183 ? 9.951 -3.203 -16.971 1.00 80.31 183 ILE A C 1
ATOM 1464 O O . ILE A 1 183 ? 8.751 -3.299 -17.218 1.00 80.31 183 ILE A O 1
ATOM 1468 N N . LEU A 1 184 ? 10.546 -3.858 -15.982 1.00 81.06 184 LEU A N 1
ATOM 1469 C CA . LEU A 1 184 ? 9.825 -4.621 -14.982 1.00 81.06 184 LEU A CA 1
ATOM 1470 C C . LEU A 1 184 ? 9.022 -3.709 -14.051 1.00 81.06 184 LEU A C 1
ATOM 1472 O O . LEU A 1 184 ? 9.585 -3.030 -13.195 1.00 81.06 184 LEU A O 1
ATOM 1476 N N . LEU A 1 185 ? 7.701 -3.739 -14.219 1.00 77.19 185 LEU A N 1
ATOM 1477 C CA . LEU A 1 185 ? 6.743 -3.047 -13.360 1.00 77.19 185 LEU A CA 1
ATOM 1478 C C . LEU A 1 185 ? 6.316 -3.917 -12.178 1.00 77.19 185 LEU A C 1
ATOM 1480 O O . LEU A 1 185 ? 6.028 -3.397 -11.112 1.00 77.19 185 LEU A O 1
ATOM 1484 N N . GLY A 1 186 ? 6.277 -5.240 -12.335 1.00 77.75 186 GLY A N 1
ATOM 1485 C CA . GLY A 1 186 ? 5.876 -6.131 -11.250 1.00 77.75 186 GLY A CA 1
ATOM 1486 C C . GLY A 1 186 ? 6.122 -7.601 -11.553 1.00 77.75 186 GLY A C 1
ATOM 1487 O O . GLY A 1 186 ? 6.246 -8.008 -12.706 1.00 77.75 186 GLY A O 1
ATOM 1488 N N . SER A 1 187 ? 6.183 -8.410 -10.500 1.00 81.00 187 SER A N 1
ATOM 1489 C CA . SER A 1 187 ? 6.306 -9.867 -10.577 1.00 81.00 187 SER A CA 1
ATOM 1490 C C . SER A 1 187 ? 5.140 -10.496 -9.819 1.00 81.00 187 SER A C 1
ATOM 1492 O O . SER A 1 187 ? 5.042 -10.322 -8.606 1.00 81.00 187 SER A O 1
ATOM 1494 N N . TYR A 1 188 ? 4.312 -11.269 -10.520 1.00 82.19 188 TYR A N 1
ATOM 1495 C CA . TYR A 1 188 ? 3.093 -11.890 -9.999 1.00 82.19 188 TYR A CA 1
ATOM 1496 C C . TYR A 1 188 ? 3.078 -13.385 -10.329 1.00 82.19 188 TYR A C 1
ATOM 1498 O O . TYR A 1 188 ? 2.879 -13.766 -11.489 1.00 82.19 188 TYR A O 1
ATOM 1506 N N . GLY A 1 189 ? 3.305 -14.237 -9.323 1.00 78.69 189 GLY A N 1
ATOM 1507 C CA . GLY A 1 189 ? 3.453 -15.681 -9.524 1.00 78.69 189 GLY A CA 1
ATOM 1508 C C . GLY A 1 189 ? 4.558 -15.995 -10.530 1.00 78.69 189 GLY A C 1
ATOM 1509 O O . GLY A 1 189 ? 5.695 -15.539 -10.380 1.00 78.69 189 GLY A O 1
ATOM 1510 N N . ASP A 1 190 ? 4.199 -16.708 -11.595 1.00 78.12 190 ASP A N 1
ATOM 1511 C CA . ASP A 1 190 ? 5.108 -17.077 -12.689 1.00 78.12 190 ASP A CA 1
ATOM 1512 C C . ASP A 1 190 ? 5.209 -16.013 -13.791 1.00 78.12 190 ASP A C 1
ATOM 1514 O O . ASP A 1 190 ? 5.944 -16.190 -14.763 1.00 78.12 190 ASP A O 1
ATOM 1518 N N . GLY A 1 191 ? 4.469 -14.908 -13.661 1.00 81.12 191 GLY A N 1
ATOM 1519 C CA . GLY A 1 191 ? 4.428 -13.824 -14.633 1.00 81.12 191 GLY A CA 1
ATOM 1520 C C . GLY A 1 191 ? 5.249 -12.606 -14.215 1.00 81.12 191 GLY A C 1
ATOM 1521 O O . GLY A 1 191 ? 5.221 -12.182 -13.061 1.00 81.12 191 GLY A O 1
ATOM 1522 N N . LEU A 1 192 ? 5.924 -11.998 -15.181 1.00 83.75 192 LEU A N 1
ATOM 1523 C CA . LEU A 1 192 ? 6.522 -10.673 -15.091 1.00 83.75 192 LEU A CA 1
ATOM 1524 C C . LEU A 1 192 ? 5.670 -9.703 -15.907 1.00 83.75 192 LEU A C 1
ATOM 1526 O O . LEU A 1 192 ? 5.314 -9.995 -17.050 1.00 83.75 192 LEU A O 1
ATOM 1530 N N . VAL A 1 193 ? 5.337 -8.560 -15.318 1.00 82.94 193 VAL A N 1
ATOM 1531 C CA . VAL A 1 193 ? 4.626 -7.469 -15.985 1.00 82.94 193 VAL A CA 1
ATOM 1532 C C . VAL A 1 193 ? 5.659 -6.464 -16.448 1.00 82.94 193 VAL A C 1
ATOM 1534 O O . VAL A 1 193 ? 6.363 -5.851 -15.643 1.00 82.94 193 VAL A O 1
ATOM 1537 N N . LEU A 1 194 ? 5.748 -6.328 -17.762 1.00 84.88 194 LEU A N 1
ATOM 1538 C CA . LEU A 1 194 ? 6.713 -5.495 -18.445 1.00 84.88 194 LEU A CA 1
ATOM 1539 C C . LEU A 1 194 ? 5.992 -4.340 -19.129 1.00 84.88 194 LEU A C 1
ATOM 1541 O O . LEU A 1 194 ? 5.062 -4.557 -19.905 1.00 84.88 194 LEU A O 1
ATOM 1545 N N . GLY A 1 195 ? 6.426 -3.117 -18.854 1.00 81.56 195 GLY A N 1
ATOM 1546 C CA . GLY A 1 195 ? 5.914 -1.904 -19.478 1.00 81.56 195 GLY A CA 1
ATOM 1547 C C . GLY A 1 195 ? 6.953 -1.279 -20.395 1.00 81.56 195 GLY A C 1
ATOM 1548 O O . GLY A 1 195 ? 8.120 -1.177 -20.028 1.00 81.56 195 GLY A O 1
ATOM 1549 N N . LYS A 1 196 ? 6.538 -0.816 -21.570 1.00 82.50 196 LYS A N 1
ATOM 1550 C CA . LYS A 1 196 ? 7.367 0.010 -22.451 1.00 82.50 196 LYS A CA 1
ATOM 1551 C C . LYS A 1 196 ? 6.601 1.257 -22.850 1.00 82.50 196 LYS A C 1
ATOM 1553 O O . LYS A 1 196 ? 5.412 1.190 -23.167 1.00 82.50 196 LYS A O 1
ATOM 1558 N N . CYS A 1 197 ? 7.293 2.387 -22.832 1.00 73.94 197 CYS A N 1
ATOM 1559 C CA . CYS A 1 197 ? 6.760 3.648 -23.312 1.00 73.94 197 CYS A CA 1
ATOM 1560 C C . CYS A 1 197 ? 7.401 3.997 -24.656 1.00 73.94 197 CYS A C 1
ATOM 1562 O O . CYS A 1 197 ? 8.611 4.188 -24.731 1.00 73.94 197 CYS A O 1
ATOM 1564 N N . GLU A 1 198 ? 6.592 4.107 -25.706 1.00 76.00 198 GLU A N 1
ATOM 1565 C CA . GLU A 1 198 ? 7.016 4.636 -27.003 1.00 76.00 198 GLU A CA 1
ATOM 1566 C C . GLU A 1 198 ? 6.059 5.752 -27.424 1.00 76.00 198 GLU A C 1
ATOM 1568 O O . GLU A 1 198 ? 4.849 5.549 -27.465 1.00 76.00 198 GLU A O 1
ATOM 1573 N N . LYS A 1 199 ? 6.591 6.942 -27.742 1.00 64.69 199 LYS A N 1
ATOM 1574 C CA . LYS A 1 199 ? 5.826 8.080 -28.298 1.00 64.69 199 LYS A CA 1
ATOM 1575 C C . LYS A 1 199 ? 4.515 8.379 -27.541 1.00 64.69 199 LYS A C 1
ATOM 1577 O O . LYS A 1 199 ? 3.462 8.526 -28.153 1.00 64.69 199 LYS A O 1
ATOM 1582 N N . ASN A 1 200 ? 4.580 8.463 -26.209 1.00 64.62 200 ASN A N 1
ATOM 1583 C CA . ASN A 1 200 ? 3.435 8.688 -25.310 1.00 64.62 200 ASN A CA 1
ATOM 1584 C C . ASN A 1 200 ? 2.374 7.572 -25.292 1.00 64.62 200 ASN A C 1
ATOM 1586 O O . ASN A 1 200 ? 1.305 7.759 -24.712 1.00 64.62 200 ASN A O 1
ATOM 1590 N N . LEU A 1 201 ? 2.640 6.390 -25.848 1.00 69.50 201 LEU A N 1
ATOM 1591 C CA . LEU A 1 201 ? 1.800 5.199 -25.712 1.00 69.50 201 LEU A CA 1
ATOM 1592 C C . LEU A 1 201 ? 2.496 4.186 -24.798 1.00 69.50 201 LEU A C 1
ATOM 1594 O O . LEU A 1 201 ? 3.670 3.863 -24.963 1.00 69.50 201 LEU A O 1
ATOM 1598 N N . SER A 1 202 ? 1.759 3.724 -23.789 1.00 76.31 202 SER A N 1
ATOM 1599 C CA . SER A 1 202 ? 2.221 2.745 -22.808 1.00 76.31 202 SER A CA 1
ATOM 1600 C C . SER A 1 202 ? 1.735 1.373 -23.251 1.00 76.31 202 SER A C 1
ATOM 1602 O O . SER A 1 202 ? 0.531 1.138 -23.338 1.00 76.31 202 SER A O 1
ATOM 1604 N N . THR A 1 203 ? 2.672 0.485 -23.560 1.00 82.06 203 THR A N 1
ATOM 1605 C CA . THR A 1 203 ? 2.389 -0.908 -23.907 1.00 82.06 203 THR A CA 1
ATOM 1606 C C . THR A 1 203 ? 2.788 -1.799 -22.745 1.00 82.06 203 THR A C 1
ATOM 1608 O O . THR A 1 203 ? 3.833 -1.598 -22.124 1.00 82.06 203 THR A O 1
ATOM 1611 N N . PHE A 1 204 ? 1.944 -2.780 -22.443 1.00 84.12 204 PHE A N 1
ATOM 1612 C CA . PHE A 1 204 ? 2.162 -3.713 -21.348 1.00 84.12 204 PHE A CA 1
ATOM 1613 C C . PHE A 1 204 ? 2.153 -5.132 -21.900 1.00 84.12 204 PHE A C 1
ATOM 1615 O O . PHE A 1 204 ? 1.248 -5.499 -22.649 1.00 84.12 204 PHE A O 1
ATOM 1622 N N . LYS A 1 205 ? 3.151 -5.934 -21.529 1.00 84.44 205 LYS A N 1
ATOM 1623 C CA . LYS A 1 205 ? 3.180 -7.369 -21.813 1.00 84.44 205 LYS A CA 1
ATOM 1624 C C . LYS A 1 205 ? 3.384 -8.146 -20.523 1.00 84.44 205 LYS A C 1
ATOM 1626 O O . LYS A 1 205 ? 4.126 -7.724 -19.638 1.00 84.44 205 LYS A O 1
ATOM 1631 N N . ARG A 1 206 ? 2.736 -9.303 -20.438 1.00 82.56 206 ARG A N 1
ATOM 1632 C CA . ARG A 1 206 ? 2.985 -10.289 -19.391 1.00 82.56 206 ARG A CA 1
ATOM 1633 C C . ARG A 1 206 ? 3.816 -11.417 -19.988 1.00 82.56 206 ARG A C 1
ATOM 1635 O O . ARG A 1 206 ? 3.392 -12.029 -20.962 1.00 82.56 206 ARG A O 1
ATOM 1642 N N . VAL A 1 207 ? 4.983 -11.686 -19.416 1.00 84.25 207 VAL A N 1
ATOM 1643 C CA . VAL A 1 207 ? 5.875 -12.773 -19.855 1.00 84.25 207 VAL A CA 1
ATOM 1644 C C . VAL A 1 207 ? 6.090 -13.768 -18.725 1.00 84.25 207 VAL A C 1
ATOM 1646 O O . VAL A 1 207 ? 5.956 -13.412 -17.557 1.00 84.25 207 VAL A O 1
ATOM 1649 N N . SER A 1 208 ? 6.403 -15.023 -19.045 1.00 80.88 208 SER A N 1
ATOM 1650 C CA . SER A 1 208 ? 6.752 -16.005 -18.016 1.00 80.88 208 SER A CA 1
ATOM 1651 C C . SER A 1 208 ? 8.174 -15.766 -17.507 1.00 80.88 208 SER A C 1
ATOM 1653 O O . SER A 1 208 ? 9.071 -15.465 -18.293 1.00 80.88 208 SER A O 1
ATOM 1655 N N . LYS A 1 209 ? 8.405 -15.976 -16.207 1.00 75.50 209 LYS A N 1
ATOM 1656 C CA . LYS A 1 209 ? 9.742 -15.958 -15.588 1.00 75.50 209 LYS A CA 1
ATOM 1657 C C . LYS A 1 209 ? 10.729 -16.927 -16.248 1.00 75.50 209 LYS A C 1
ATOM 1659 O O . LYS A 1 209 ? 11.927 -16.673 -16.227 1.00 75.50 209 LYS A O 1
ATOM 1664 N N . ASN A 1 210 ? 10.230 -18.001 -16.860 1.00 72.62 210 ASN A N 1
ATOM 1665 C CA . ASN A 1 210 ? 11.057 -19.033 -17.484 1.00 72.62 210 ASN A CA 1
ATOM 1666 C C . ASN A 1 210 ? 11.435 -18.727 -18.943 1.00 72.62 210 ASN A C 1
ATOM 1668 O O . ASN A 1 210 ? 12.155 -19.512 -19.552 1.00 72.62 210 ASN A O 1
ATOM 1672 N N . ASN A 1 211 ? 10.997 -17.597 -19.510 1.00 68.31 211 ASN A N 1
ATOM 1673 C CA . ASN A 1 211 ? 11.244 -17.268 -20.920 1.00 68.31 211 ASN A CA 1
ATOM 1674 C C . ASN A 1 211 ? 12.675 -16.779 -21.225 1.00 68.31 211 ASN A C 1
ATOM 1676 O O . ASN A 1 211 ? 12.944 -16.379 -22.352 1.00 68.31 211 ASN A O 1
ATOM 1680 N N . GLY A 1 212 ? 13.598 -16.807 -20.257 1.00 59.97 212 GLY A N 1
ATOM 1681 C CA . GLY A 1 212 ? 15.013 -16.493 -20.495 1.00 59.97 212 GLY A CA 1
ATOM 1682 C C . GLY A 1 212 ? 15.310 -15.025 -20.826 1.00 59.97 212 GLY A C 1
ATOM 1683 O O . GLY A 1 212 ? 16.403 -14.730 -21.303 1.00 59.97 212 GLY A O 1
ATOM 1684 N N . GLU A 1 213 ? 14.373 -14.099 -20.582 1.00 67.19 213 GLU A N 1
ATOM 1685 C CA . GLU A 1 213 ? 14.625 -12.667 -20.769 1.00 67.19 213 GLU A CA 1
ATOM 1686 C C . GLU A 1 213 ? 15.693 -12.178 -19.772 1.00 67.19 213 GLU A C 1
ATOM 1688 O O . GLU A 1 213 ? 15.573 -12.359 -18.556 1.00 67.19 213 GLU A O 1
ATOM 1693 N N . THR A 1 214 ? 16.754 -11.550 -20.284 1.00 68.81 214 THR A N 1
ATOM 1694 C CA . THR A 1 214 ? 17.824 -10.985 -19.461 1.00 68.81 214 THR A CA 1
ATOM 1695 C C . THR A 1 214 ? 17.412 -9.612 -18.942 1.00 68.81 214 THR A C 1
ATOM 1697 O O . THR A 1 214 ? 17.208 -8.655 -19.688 1.00 68.81 214 THR A O 1
ATOM 1700 N N . LEU A 1 215 ? 17.272 -9.525 -17.623 1.00 69.31 215 LEU A N 1
ATOM 1701 C CA . LEU A 1 215 ? 16.963 -8.292 -16.913 1.00 69.31 215 LEU A CA 1
ATOM 1702 C C . LEU A 1 215 ? 18.268 -7.615 -16.492 1.00 69.31 215 LEU A C 1
ATOM 1704 O O . LEU A 1 215 ? 18.996 -8.126 -15.640 1.00 69.31 215 LEU A O 1
ATOM 1708 N N . VAL A 1 216 ? 18.557 -6.456 -17.078 1.00 73.00 216 VAL A N 1
ATOM 1709 C CA . VAL A 1 216 ? 19.713 -5.623 -16.727 1.00 73.00 216 VAL A CA 1
ATOM 1710 C C . VAL A 1 216 ? 19.237 -4.466 -15.852 1.00 73.00 216 VAL A C 1
ATOM 1712 O O . VAL A 1 216 ? 18.132 -3.954 -16.019 1.00 73.00 216 VAL A O 1
ATOM 1715 N N . VAL A 1 217 ? 20.046 -4.058 -14.875 1.00 72.00 217 VAL A N 1
ATOM 1716 C CA . VAL A 1 217 ? 19.723 -2.902 -14.027 1.00 72.00 217 VAL A CA 1
ATOM 1717 C C . VAL A 1 217 ? 19.712 -1.635 -14.885 1.00 72.00 217 VAL A C 1
ATOM 1719 O O . VAL A 1 217 ? 20.670 -1.368 -15.607 1.00 72.00 217 VAL A O 1
ATOM 1722 N N . ALA A 1 218 ? 18.623 -0.870 -14.805 1.00 63.69 218 ALA A N 1
ATOM 1723 C CA . ALA A 1 218 ? 18.453 0.384 -15.529 1.00 63.69 218 ALA A CA 1
ATOM 1724 C C . ALA A 1 218 ? 19.487 1.444 -15.115 1.00 63.69 218 ALA A C 1
ATOM 1726 O O . ALA A 1 218 ? 19.733 1.635 -13.921 1.00 63.69 218 ALA A O 1
ATOM 1727 N N . ASP A 1 219 ? 20.000 2.211 -16.080 1.00 63.62 219 ASP A N 1
ATOM 1728 C CA . ASP A 1 219 ? 20.730 3.448 -15.790 1.00 63.62 219 ASP A CA 1
ATOM 1729 C C . ASP A 1 219 ? 19.761 4.507 -15.209 1.00 63.62 219 ASP A C 1
ATOM 1731 O O . ASP A 1 219 ? 18.685 4.718 -15.784 1.00 63.62 219 ASP A O 1
ATOM 1735 N N . PRO A 1 220 ? 20.095 5.192 -14.096 1.00 59.22 220 PRO A N 1
ATOM 1736 C CA . PRO A 1 220 ? 19.235 6.184 -13.444 1.00 59.22 220 PRO A CA 1
ATOM 1737 C C . PRO A 1 220 ? 18.689 7.304 -14.346 1.00 59.22 220 PRO A C 1
ATOM 1739 O O . PRO A 1 220 ? 17.617 7.841 -14.046 1.00 59.22 220 PRO A O 1
ATOM 1742 N N . LEU A 1 221 ? 19.356 7.649 -15.453 1.00 59.72 221 LEU A N 1
ATOM 1743 C CA . LEU A 1 221 ? 18.833 8.631 -16.417 1.00 59.72 221 LEU A CA 1
ATOM 1744 C C . LEU A 1 221 ? 17.627 8.095 -17.209 1.00 59.72 221 LEU A C 1
ATOM 1746 O O . LEU A 1 221 ? 16.640 8.812 -17.380 1.00 59.72 221 LEU A O 1
ATOM 1750 N N . ILE A 1 222 ? 17.664 6.818 -17.596 1.00 61.38 222 ILE A N 1
ATOM 1751 C CA . ILE A 1 222 ? 16.588 6.123 -18.321 1.00 61.38 222 ILE A CA 1
ATOM 1752 C C . ILE A 1 222 ? 15.369 5.925 -17.402 1.00 61.38 222 ILE A C 1
ATOM 1754 O O . ILE A 1 222 ? 14.221 6.075 -17.820 1.00 61.38 222 ILE A O 1
ATOM 1758 N N . ILE A 1 223 ? 15.606 5.689 -16.107 1.00 61.75 223 ILE A N 1
ATOM 1759 C CA . ILE A 1 223 ? 14.549 5.585 -15.085 1.00 61.75 223 ILE A CA 1
ATOM 1760 C C . ILE A 1 223 ? 13.727 6.878 -14.998 1.00 61.75 223 ILE A C 1
ATOM 1762 O O . ILE A 1 223 ? 12.507 6.835 -14.832 1.00 61.75 223 ILE A O 1
ATOM 1766 N N . LYS A 1 224 ? 14.378 8.043 -15.101 1.00 61.44 224 LYS A N 1
ATOM 1767 C CA . LYS A 1 224 ? 13.716 9.347 -14.965 1.00 61.44 224 LYS A CA 1
ATOM 1768 C C . LYS A 1 224 ? 12.767 9.637 -16.127 1.00 61.44 224 LYS A C 1
ATOM 1770 O O . LYS A 1 224 ? 11.670 10.144 -15.900 1.00 61.44 224 LYS A O 1
ATOM 1775 N N . GLU A 1 225 ? 13.178 9.309 -17.347 1.00 61.09 225 GLU A N 1
ATOM 1776 C CA . GLU A 1 225 ? 12.366 9.502 -18.550 1.00 61.09 225 GLU A CA 1
ATOM 1777 C C . GLU A 1 225 ? 11.151 8.569 -18.560 1.00 61.09 225 GLU A C 1
ATOM 1779 O O . GLU A 1 225 ? 10.045 8.972 -18.920 1.00 61.09 225 GLU A O 1
ATOM 1784 N N . ILE A 1 226 ? 11.320 7.348 -18.055 1.00 63.00 226 ILE A N 1
ATOM 1785 C CA . ILE A 1 226 ? 10.248 6.361 -18.087 1.00 63.00 226 ILE A CA 1
ATOM 1786 C C . ILE A 1 226 ? 9.261 6.529 -16.923 1.00 63.00 226 ILE A C 1
ATOM 1788 O O . ILE A 1 226 ? 8.053 6.409 -17.133 1.00 63.00 226 ILE A O 1
ATOM 1792 N N . ASN A 1 227 ? 9.725 6.928 -15.733 1.00 62.47 227 ASN A N 1
ATOM 1793 C CA . ASN A 1 227 ? 8.826 7.342 -14.648 1.00 62.47 227 ASN A CA 1
ATOM 1794 C C . ASN A 1 227 ? 7.893 8.473 -15.091 1.00 62.47 227 ASN A C 1
ATOM 1796 O O . ASN A 1 227 ? 6.721 8.470 -14.734 1.00 62.47 227 ASN A O 1
ATOM 1800 N N . ARG A 1 228 ? 8.378 9.402 -15.924 1.00 63.75 228 ARG A N 1
ATOM 1801 C CA . ARG A 1 228 ? 7.542 10.468 -16.478 1.00 63.75 228 ARG A CA 1
ATOM 1802 C C . ARG A 1 228 ? 6.400 9.913 -17.332 1.00 63.75 228 ARG A C 1
ATOM 1804 O O . ARG A 1 228 ? 5.270 10.351 -17.187 1.00 63.75 228 ARG A O 1
ATOM 1811 N N . CYS A 1 229 ? 6.656 8.897 -18.153 1.00 65.00 229 CYS A N 1
ATO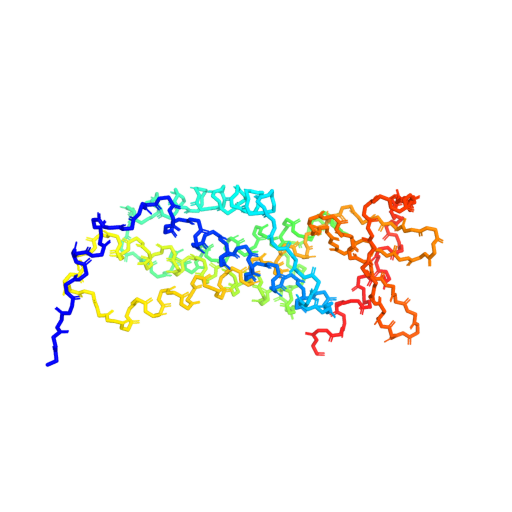M 1812 C CA . CYS A 1 229 ? 5.628 8.326 -19.024 1.00 65.00 229 CYS A CA 1
ATOM 1813 C C . CYS A 1 229 ? 4.544 7.517 -18.285 1.00 65.00 229 CYS A C 1
ATOM 1815 O O . CYS A 1 229 ? 3.401 7.470 -18.742 1.00 65.00 229 CYS A O 1
ATOM 1817 N N . PHE A 1 230 ? 4.887 6.890 -17.155 1.00 64.94 230 PHE A N 1
ATOM 1818 C CA . PHE A 1 230 ? 3.927 6.133 -16.343 1.00 64.94 230 PHE A CA 1
ATOM 1819 C C . PHE A 1 230 ? 3.236 6.983 -15.264 1.00 64.94 230 PHE A C 1
ATOM 1821 O O . PHE A 1 230 ? 2.110 6.666 -14.903 1.00 64.94 230 PHE A O 1
ATOM 1828 N N . SER A 1 231 ? 3.863 8.064 -14.781 1.00 57.00 231 SER A N 1
ATOM 1829 C CA . SER A 1 231 ? 3.284 8.950 -13.756 1.00 57.00 231 SER A CA 1
ATOM 1830 C C . SER A 1 231 ? 2.511 10.156 -14.314 1.00 57.00 231 SER A C 1
ATOM 1832 O O . SER A 1 231 ? 1.572 10.588 -13.658 1.00 57.00 231 SER A O 1
ATOM 1834 N N . ASP A 1 232 ? 2.827 10.677 -15.512 1.00 50.78 232 ASP A N 1
ATOM 1835 C CA . ASP A 1 232 ? 2.074 11.809 -16.109 1.00 50.78 232 ASP A CA 1
ATOM 1836 C C . ASP A 1 232 ? 0.705 11.388 -16.687 1.00 50.78 232 ASP A C 1
ATOM 1838 O O . ASP A 1 232 ? -0.089 12.241 -17.066 1.00 50.78 232 ASP A O 1
ATOM 1842 N N . LYS A 1 233 ? 0.405 10.084 -16.786 1.00 46.91 233 LYS A N 1
ATOM 1843 C CA . LYS A 1 233 ? -0.867 9.581 -17.346 1.00 46.91 233 LYS A CA 1
ATOM 1844 C C . LYS A 1 233 ? -1.958 9.303 -16.315 1.00 46.91 233 LYS A C 1
ATOM 1846 O O . LYS A 1 233 ? -3.086 9.010 -16.702 1.00 46.91 233 LYS A O 1
ATOM 1851 N N . THR A 1 234 ? -1.628 9.341 -15.028 1.00 44.62 234 THR A N 1
ATOM 1852 C CA . THR A 1 234 ? -2.543 9.013 -13.925 1.00 44.62 234 THR A CA 1
ATOM 1853 C C . THR A 1 234 ? -3.191 10.239 -13.278 1.00 44.62 234 THR A C 1
ATOM 1855 O O . THR A 1 234 ? -3.668 10.150 -12.145 1.00 44.62 234 THR A O 1
ATOM 1858 N N . LEU A 1 235 ? -3.269 11.351 -14.021 1.00 33.84 235 LEU A N 1
ATOM 1859 C CA . LEU A 1 235 ? -4.096 12.527 -13.732 1.00 33.84 235 LEU A CA 1
ATOM 1860 C C . LEU A 1 235 ? -4.754 13.090 -14.993 1.00 33.84 235 LEU A C 1
ATOM 1862 O O . LEU A 1 235 ? -4.014 13.448 -15.934 1.00 33.84 235 LEU A O 1
#

Solvent-accessible surface area (backbone atoms only — not comparable to full-atom values): 13254 Å² total; per-residue (Å²): 133,83,82,75,58,64,70,68,51,66,79,68,54,56,68,67,57,58,49,49,53,51,45,50,53,42,41,50,32,18,50,46,22,28,26,57,49,54,67,50,70,66,87,68,69,49,89,37,72,66,56,36,52,51,48,48,50,55,48,51,52,53,49,51,55,49,50,52,54,52,53,65,55,67,74,71,63,88,67,54,66,63,54,51,52,53,47,34,51,50,51,28,42,52,52,47,32,61,49,44,45,80,77,42,78,90,51,71,67,68,54,74,87,36,71,67,40,54,51,44,41,50,34,38,48,43,47,55,49,42,52,54,51,50,53,52,55,72,75,43,62,72,91,77,56,54,71,66,59,55,52,50,50,54,49,44,48,49,52,35,27,18,40,50,16,35,56,53,66,59,44,89,65,90,48,32,26,35,93,87,62,31,31,58,77,46,78,30,75,64,32,32,35,30,39,32,79,54,96,94,44,78,46,77,48,77,43,56,73,84,70,74,78,61,71,41,78,54,57,73,71,62,52,56,60,50,50,47,66,35,54,65,69,68,113